Protein AF-A0A832HQX2-F1 (afdb_monomer)

Structure (mmCIF, N/CA/C/O backbone):
data_AF-A0A832HQX2-F1
#
_entry.id   AF-A0A832HQX2-F1
#
loop_
_atom_site.group_PDB
_atom_site.id
_atom_site.type_symbol
_atom_site.label_atom_id
_atom_site.label_alt_id
_atom_site.label_comp_id
_atom_site.label_asym_id
_atom_site.label_entity_id
_atom_site.label_seq_id
_atom_site.pdbx_PDB_ins_code
_atom_site.Cartn_x
_atom_site.Cartn_y
_atom_site.Cartn_z
_atom_site.occupancy
_atom_site.B_iso_or_equiv
_atom_site.auth_seq_id
_atom_site.auth_comp_id
_atom_site.auth_asym_id
_atom_site.auth_atom_id
_atom_site.pdbx_PDB_model_num
ATOM 1 N N . MET A 1 1 ? -47.669 -18.667 5.529 1.00 42.31 1 MET A N 1
ATOM 2 C CA . MET A 1 1 ? -46.996 -19.322 4.384 1.00 42.31 1 MET A CA 1
ATOM 3 C C . MET A 1 1 ? -47.158 -18.472 3.134 1.00 42.31 1 MET A C 1
ATOM 5 O O . MET A 1 1 ? -48.267 -18.374 2.634 1.00 42.31 1 MET A O 1
ATOM 9 N N . LYS A 1 2 ? -46.068 -17.861 2.663 1.00 24.50 2 LYS A N 1
ATOM 10 C CA . LYS A 1 2 ? -45.746 -17.599 1.248 1.00 24.50 2 LYS A CA 1
ATOM 11 C C . LYS A 1 2 ? -44.301 -17.101 1.235 1.00 24.50 2 LYS A C 1
ATOM 13 O O . LYS A 1 2 ? -44.015 -15.974 1.617 1.00 24.50 2 LYS A O 1
ATOM 18 N N . ALA A 1 3 ? -43.394 -18.024 0.938 1.00 28.09 3 ALA A N 1
ATOM 19 C CA . ALA A 1 3 ? -41.978 -17.753 0.780 1.00 28.09 3 ALA A CA 1
ATOM 20 C C . ALA A 1 3 ? -41.770 -17.009 -0.543 1.00 28.09 3 ALA A C 1
ATOM 22 O O . ALA A 1 3 ? -42.156 -17.520 -1.592 1.00 28.09 3 ALA A O 1
ATOM 23 N N . LEU A 1 4 ? -41.147 -15.833 -0.492 1.00 21.64 4 LEU A N 1
ATOM 24 C CA . LEU A 1 4 ? -40.605 -15.171 -1.671 1.00 21.64 4 LEU A CA 1
ATOM 25 C C . LEU A 1 4 ? -39.079 -15.253 -1.572 1.00 21.64 4 LEU A C 1
ATOM 27 O O . LEU A 1 4 ? -38.429 -14.440 -0.921 1.00 21.64 4 LEU A O 1
ATOM 31 N N . ARG A 1 5 ? -38.513 -16.312 -2.158 1.00 28.47 5 ARG A N 1
ATOM 32 C CA . ARG A 1 5 ? -37.073 -16.421 -2.403 1.00 28.47 5 ARG A CA 1
ATOM 33 C C . ARG A 1 5 ? -36.753 -15.533 -3.600 1.00 28.47 5 ARG A C 1
ATOM 35 O O . ARG A 1 5 ? -36.998 -15.935 -4.733 1.00 28.47 5 ARG A O 1
ATOM 42 N N . LEU A 1 6 ? -36.225 -14.339 -3.351 1.00 22.83 6 LEU A N 1
ATOM 43 C CA . LEU A 1 6 ? -35.606 -13.538 -4.400 1.00 22.83 6 LEU A CA 1
ATOM 44 C C . LEU A 1 6 ? -34.129 -13.940 -4.489 1.00 22.83 6 LEU A C 1
ATOM 46 O O . LEU A 1 6 ? -33.301 -13.516 -3.686 1.00 22.83 6 LEU A O 1
ATOM 50 N N . VAL A 1 7 ? -33.817 -14.813 -5.445 1.00 26.83 7 VAL A N 1
ATOM 51 C CA . VAL A 1 7 ? -32.450 -14.999 -5.937 1.00 26.83 7 VAL A CA 1
ATOM 52 C C . VAL A 1 7 ? -32.183 -13.826 -6.871 1.00 26.83 7 VAL A C 1
ATOM 54 O O . VAL A 1 7 ? -32.693 -13.804 -7.988 1.00 26.83 7 VAL A O 1
ATOM 57 N N . LEU A 1 8 ? -31.426 -12.833 -6.404 1.00 23.53 8 LEU A N 1
ATOM 58 C CA . LEU A 1 8 ? -30.863 -11.808 -7.275 1.00 23.53 8 LEU A CA 1
ATOM 59 C C . LEU A 1 8 ? -29.405 -12.181 -7.544 1.00 23.53 8 LEU A C 1
ATOM 61 O O . LEU A 1 8 ? -28.554 -12.126 -6.656 1.00 23.53 8 LEU A O 1
ATOM 65 N N . ALA A 1 9 ? -29.162 -12.641 -8.769 1.00 24.03 9 ALA A N 1
ATOM 66 C CA . ALA A 1 9 ? -27.837 -12.898 -9.296 1.00 24.03 9 ALA A CA 1
ATOM 67 C C . ALA A 1 9 ? -26.989 -11.614 -9.286 1.00 24.03 9 ALA A C 1
ATOM 69 O O . ALA A 1 9 ? -27.496 -10.504 -9.450 1.00 24.03 9 ALA A O 1
ATOM 70 N N . LEU A 1 10 ? -25.690 -11.819 -9.065 1.00 35.44 10 LEU A N 1
ATOM 71 C CA . LEU A 1 10 ? -24.628 -10.825 -9.003 1.00 35.44 10 LEU A CA 1
ATOM 72 C C . LEU A 1 10 ? -24.647 -9.861 -10.199 1.00 35.44 10 LEU A C 1
ATOM 74 O O . LEU A 1 10 ? -24.732 -10.319 -11.334 1.00 35.44 10 LEU A O 1
ATOM 78 N N . LEU A 1 11 ? -24.453 -8.565 -9.917 1.00 28.41 11 LEU A N 1
ATOM 79 C CA . LEU A 1 11 ? -23.541 -7.615 -10.589 1.00 28.41 11 LEU A CA 1
ATOM 80 C C . LEU A 1 11 ? -24.031 -6.175 -10.354 1.00 28.41 11 LEU A C 1
ATOM 82 O O . LEU A 1 11 ? -24.744 -5.635 -11.187 1.00 28.41 11 LEU A O 1
ATOM 86 N N . LEU A 1 12 ? -23.661 -5.570 -9.219 1.00 25.33 12 LEU A N 1
ATOM 87 C CA . LEU A 1 12 ? -23.450 -4.122 -8.994 1.00 25.33 12 LEU A CA 1
ATOM 88 C C . LEU A 1 12 ? -23.301 -3.885 -7.474 1.00 25.33 12 LEU A C 1
ATOM 90 O O . LEU A 1 12 ? -24.072 -4.461 -6.705 1.00 25.33 12 LEU A O 1
ATOM 94 N N . PRO A 1 13 ? -22.330 -3.081 -6.996 1.00 33.34 13 PRO A N 1
ATOM 95 C CA . PRO A 1 13 ? -22.193 -2.819 -5.567 1.00 33.34 13 PRO A CA 1
ATOM 96 C C . PRO A 1 13 ? -23.381 -1.971 -5.085 1.00 33.34 13 PRO A C 1
ATOM 98 O O . PRO A 1 13 ? -23.733 -1.006 -5.770 1.00 33.34 13 PRO A O 1
ATOM 101 N N . PRO A 1 14 ? -23.979 -2.259 -3.914 1.00 35.38 14 PRO A N 1
ATOM 102 C CA . PRO A 1 14 ? -24.943 -1.352 -3.317 1.00 35.38 14 PRO A CA 1
ATOM 103 C C . PRO A 1 14 ? -24.188 -0.090 -2.903 1.00 35.38 14 PRO A C 1
ATOM 105 O O . PRO A 1 14 ? -23.302 -0.116 -2.048 1.00 35.38 14 PRO A O 1
ATOM 108 N N . ALA A 1 15 ? -24.506 1.016 -3.560 1.00 32.25 15 ALA A N 1
ATOM 109 C CA . ALA A 1 15 ? -24.057 2.320 -3.130 1.00 32.25 15 ALA A CA 1
ATOM 110 C C . ALA A 1 15 ? -24.723 2.654 -1.784 1.00 32.25 15 ALA A C 1
ATOM 112 O O . ALA A 1 15 ? -25.944 2.578 -1.664 1.00 32.25 15 ALA A O 1
ATOM 113 N N . LEU A 1 16 ? -23.928 3.033 -0.775 1.00 33.47 16 LEU A N 1
ATOM 114 C CA . LEU A 1 16 ? -24.428 3.838 0.351 1.00 33.47 16 LEU A CA 1
ATOM 115 C C . LEU A 1 16 ? -25.121 5.078 -0.235 1.00 33.47 16 LEU A C 1
ATOM 117 O O . LEU A 1 16 ? -24.668 5.507 -1.279 1.00 33.47 16 LEU A O 1
ATOM 121 N N . CYS A 1 17 ? -26.147 5.678 0.377 1.00 26.50 17 CYS A N 1
ATOM 122 C CA . CYS A 1 17 ? -26.756 6.952 -0.068 1.00 26.50 17 CYS A CA 1
ATOM 123 C C . CYS A 1 17 ? -26.465 8.097 0.924 1.00 26.50 17 CYS A C 1
ATOM 125 O O . CYS A 1 17 ? -26.344 7.846 2.121 1.00 26.50 17 CYS A O 1
ATOM 127 N N . LEU A 1 18 ? -26.323 9.333 0.425 1.00 32.47 18 LEU A N 1
ATOM 128 C CA . LEU A 1 18 ? -26.323 10.572 1.222 1.00 32.47 18 LEU A CA 1
ATOM 129 C C . LEU A 1 18 ? -27.749 11.156 1.289 1.00 32.47 18 LEU A C 1
ATOM 131 O O . LEU A 1 18 ? -28.648 10.676 0.606 1.00 32.47 18 LEU A O 1
ATOM 135 N N . ALA A 1 19 ? -27.914 12.181 2.131 1.00 37.06 19 ALA A N 1
ATOM 136 C CA . ALA A 1 19 ? -29.144 12.753 2.696 1.00 37.06 19 ALA A CA 1
ATOM 137 C C . ALA A 1 19 ? -30.291 13.214 1.766 1.00 37.06 19 ALA A C 1
ATOM 139 O O . ALA A 1 19 ? -31.267 13.804 2.229 1.00 37.06 19 ALA A O 1
ATOM 140 N N . ASP A 1 20 ? -30.184 12.982 0.465 1.00 36.62 20 ASP A N 1
ATOM 141 C CA . ASP A 1 20 ? -31.157 13.360 -0.558 1.00 36.62 20 ASP A CA 1
ATOM 142 C C . ASP A 1 20 ? -31.523 12.187 -1.487 1.00 36.62 20 ASP A C 1
ATOM 144 O O . ASP A 1 20 ? -31.880 12.382 -2.652 1.00 36.62 20 ASP A O 1
ATOM 148 N N . GLY A 1 21 ? -31.401 10.952 -0.990 1.00 37.72 21 GLY A N 1
ATOM 149 C CA . GLY A 1 21 ? -31.688 9.726 -1.737 1.00 37.72 21 GLY A CA 1
ATOM 150 C C . GLY A 1 21 ? -30.693 9.414 -2.861 1.00 37.72 21 GLY A C 1
ATOM 151 O O . GLY A 1 21 ? -30.884 8.438 -3.593 1.00 37.72 21 GLY A O 1
ATOM 152 N N . ARG A 1 22 ? -29.619 10.199 -3.026 1.00 34.38 22 ARG A N 1
ATOM 153 C CA . ARG A 1 22 ? -28.591 9.912 -4.030 1.00 34.38 22 ARG A CA 1
ATOM 154 C C . ARG A 1 22 ? -27.587 8.901 -3.487 1.00 34.38 22 ARG A C 1
ATOM 156 O O . ARG A 1 22 ? -27.070 9.095 -2.384 1.00 34.38 22 ARG A O 1
ATOM 163 N N . PRO A 1 23 ? -27.224 7.868 -4.265 1.00 36.72 23 PRO A N 1
ATOM 164 C CA . PRO A 1 23 ? -26.102 7.014 -3.910 1.00 36.72 23 PRO A CA 1
ATOM 165 C C . PRO A 1 23 ? -24.849 7.874 -3.676 1.00 36.72 23 PRO A C 1
ATOM 167 O O . PRO A 1 23 ? -24.478 8.666 -4.541 1.00 36.72 23 PRO A O 1
ATOM 170 N N . VAL A 1 24 ? -24.195 7.706 -2.520 1.00 37.59 24 VAL A N 1
ATOM 171 C CA . VAL A 1 24 ? -22.757 7.887 -2.275 1.00 37.59 24 VAL A CA 1
ATOM 172 C C . VAL A 1 24 ? -22.023 7.131 -3.360 1.00 37.59 24 VAL A C 1
ATOM 174 O O . VAL A 1 24 ? -21.603 5.978 -3.256 1.00 37.59 24 VAL A O 1
ATOM 177 N N . ARG A 1 25 ? -21.911 7.831 -4.469 1.00 43.50 25 ARG A N 1
ATOM 178 C CA . ARG A 1 25 ? -21.102 7.456 -5.591 1.00 43.50 25 ARG A CA 1
ATOM 179 C C . ARG A 1 25 ? -19.724 7.979 -5.261 1.00 43.50 25 ARG A C 1
ATOM 181 O O . ARG A 1 25 ? -19.561 9.164 -4.978 1.00 43.50 25 ARG A O 1
ATOM 188 N N . PHE A 1 26 ? -18.731 7.101 -5.291 1.00 47.31 26 PHE A N 1
ATOM 189 C CA . PHE A 1 26 ? -17.354 7.558 -5.366 1.00 47.31 26 PHE A CA 1
ATOM 190 C C . PHE A 1 26 ? -17.269 8.471 -6.590 1.00 47.31 26 PHE A C 1
ATOM 192 O O . PHE A 1 26 ? -17.418 7.985 -7.711 1.00 47.31 26 PHE A O 1
ATOM 199 N N . ILE A 1 27 ? -17.135 9.780 -6.375 1.00 52.28 27 ILE A N 1
ATOM 200 C CA . ILE A 1 27 ? -16.963 10.738 -7.461 1.00 52.28 27 ILE A CA 1
ATOM 201 C C . ILE A 1 27 ? -15.514 10.562 -7.904 1.00 52.28 27 ILE A C 1
ATOM 203 O O . ILE A 1 27 ? -14.603 10.861 -7.125 1.00 52.28 27 ILE A O 1
ATOM 207 N N . PRO A 1 28 ? -15.261 10.021 -9.106 1.00 56.97 28 PRO A N 1
ATOM 208 C CA . PRO A 1 28 ? -13.907 9.959 -9.617 1.00 56.97 28 PRO A CA 1
ATOM 209 C C . PRO A 1 28 ? -13.323 11.369 -9.628 1.00 56.97 28 PRO A C 1
ATOM 211 O O . PRO A 1 28 ? -14.020 12.319 -9.972 1.00 56.97 28 PRO A O 1
ATOM 214 N N . PHE A 1 29 ? -12.042 11.516 -9.298 1.00 56.34 29 PHE A N 1
ATOM 215 C CA . PHE A 1 29 ? -11.407 12.835 -9.224 1.00 56.34 29 PHE A CA 1
ATOM 216 C C . PHE A 1 29 ? -11.558 13.650 -10.525 1.00 56.34 29 PHE A C 1
ATOM 218 O O . PHE A 1 29 ? -11.699 14.864 -10.476 1.00 56.34 29 PHE A O 1
ATOM 225 N N . HIS A 1 30 ? -11.638 12.986 -11.686 1.00 62.50 30 HIS A N 1
ATOM 226 C CA . HIS A 1 30 ? -11.878 13.640 -12.980 1.00 62.50 30 HIS A CA 1
ATOM 227 C C . HIS A 1 30 ? -13.280 14.266 -13.133 1.00 62.50 30 HIS A C 1
ATOM 229 O O . HIS A 1 30 ? -13.509 15.016 -14.076 1.00 62.50 30 HIS A O 1
ATOM 235 N N . GLN A 1 31 ? -14.218 13.948 -12.239 1.00 66.69 31 GLN A N 1
ATOM 236 C CA . GLN A 1 31 ? -15.564 14.528 -12.177 1.00 66.69 31 GLN A CA 1
ATOM 237 C C . GLN A 1 31 ? -15.675 15.617 -11.098 1.00 66.69 31 GLN A C 1
ATOM 239 O O . GLN A 1 31 ? -16.717 16.258 -10.987 1.00 66.69 31 GLN A O 1
ATOM 244 N N . ALA A 1 32 ? -14.622 15.832 -10.300 1.00 68.56 32 ALA A N 1
ATOM 245 C CA . ALA A 1 32 ? -14.567 16.901 -9.314 1.00 68.56 32 ALA A CA 1
ATOM 246 C C . ALA A 1 32 ? -14.036 18.193 -9.955 1.00 68.56 32 ALA A C 1
ATOM 248 O O . ALA A 1 32 ? -13.036 18.183 -10.673 1.00 68.56 32 ALA A O 1
ATOM 249 N N . ALA A 1 33 ? -14.693 19.320 -9.672 1.00 69.19 33 ALA A N 1
ATOM 250 C CA . ALA A 1 33 ? -14.218 20.638 -10.075 1.00 69.19 33 ALA A CA 1
ATOM 251 C C . ALA A 1 33 ? -13.422 21.279 -8.931 1.00 69.19 33 ALA A C 1
ATOM 253 O O . ALA A 1 33 ? -13.934 21.446 -7.824 1.00 69.19 33 ALA A O 1
ATOM 254 N N . VAL A 1 34 ? -12.173 21.657 -9.207 1.00 72.12 34 VAL A N 1
ATOM 255 C CA . VAL A 1 34 ? -11.358 22.469 -8.297 1.00 72.12 34 VAL A CA 1
ATOM 256 C C . VAL A 1 34 ? -11.705 23.934 -8.546 1.00 72.12 34 VAL A C 1
ATOM 258 O O . VAL A 1 34 ? -11.431 24.468 -9.622 1.00 72.12 34 VAL A O 1
ATOM 261 N N . MET A 1 35 ? -12.366 24.555 -7.569 1.00 74.69 35 MET A N 1
ATOM 262 C CA . MET A 1 35 ? -12.927 25.906 -7.696 1.00 74.69 35 MET A CA 1
ATOM 263 C C . MET A 1 35 ? -12.053 26.989 -7.057 1.00 74.69 35 MET A C 1
ATOM 265 O O . MET A 1 35 ? -12.333 28.172 -7.238 1.00 74.69 35 MET A O 1
ATOM 269 N N . ASP A 1 36 ? -11.014 26.619 -6.305 1.00 83.56 36 ASP A N 1
ATOM 270 C CA . ASP A 1 36 ? -10.123 27.599 -5.694 1.00 83.56 36 ASP A CA 1
ATOM 271 C C . ASP A 1 36 ? -9.166 28.206 -6.723 1.00 83.56 36 ASP A C 1
ATOM 273 O O . ASP A 1 36 ? -8.746 27.562 -7.685 1.00 83.56 36 ASP A O 1
ATOM 277 N N . THR A 1 37 ? -8.798 29.464 -6.505 1.00 82.00 37 THR A N 1
ATOM 278 C CA . THR A 1 37 ? -7.979 30.225 -7.448 1.00 82.00 37 THR A CA 1
ATOM 279 C C . THR A 1 37 ? -6.548 29.700 -7.538 1.00 82.00 37 THR A C 1
ATOM 281 O O . THR A 1 37 ? -5.927 29.818 -8.589 1.00 82.00 37 THR A O 1
ATOM 284 N N . HIS A 1 38 ? -6.006 29.115 -6.468 1.00 80.94 38 HIS A N 1
ATOM 285 C CA . HIS A 1 38 ? -4.608 28.698 -6.419 1.00 80.94 38 HIS A CA 1
ATOM 286 C C . HIS A 1 38 ? -4.373 27.428 -7.246 1.00 80.94 38 HIS A C 1
ATOM 288 O O . HIS A 1 38 ? -3.622 27.448 -8.224 1.00 80.94 38 HIS A O 1
ATOM 294 N N . TRP A 1 39 ? -5.048 26.331 -6.906 1.00 78.56 39 TRP A N 1
ATOM 295 C CA . TRP A 1 39 ? -4.875 25.046 -7.578 1.00 78.56 39 TRP A CA 1
ATOM 296 C C . TRP A 1 39 ? -5.462 25.045 -8.979 1.00 78.56 39 TRP A C 1
ATOM 298 O O . TRP A 1 39 ? -4.864 24.449 -9.875 1.00 78.56 39 TRP A O 1
ATOM 308 N N . LYS A 1 40 ? -6.573 25.756 -9.211 1.00 82.31 40 LYS A N 1
ATOM 309 C CA . LYS A 1 40 ? -7.140 25.875 -10.557 1.00 82.31 40 LYS A CA 1
ATOM 310 C C . LYS A 1 40 ? -6.140 26.482 -11.540 1.00 82.31 40 LYS A C 1
ATOM 312 O O . LYS A 1 40 ? -5.935 25.913 -12.608 1.00 82.31 40 LYS A O 1
ATOM 317 N N . LEU A 1 41 ? -5.471 27.578 -11.172 1.00 87.00 41 LEU A N 1
ATOM 318 C CA . LEU A 1 41 ? -4.460 28.209 -12.030 1.00 87.00 41 LEU A CA 1
ATOM 319 C C . LEU A 1 41 ? -3.285 27.266 -12.322 1.00 87.00 41 LEU A C 1
ATOM 321 O O . LEU A 1 41 ? -2.816 27.192 -13.459 1.00 87.00 41 LEU A O 1
ATOM 325 N N . LEU A 1 42 ? -2.818 26.522 -11.315 1.00 86.31 42 LEU A N 1
ATOM 326 C CA . LEU A 1 42 ? -1.735 25.550 -11.483 1.00 86.31 42 LEU A CA 1
ATOM 327 C C . LEU A 1 42 ? -2.135 24.401 -12.419 1.00 86.31 42 LEU A C 1
ATOM 329 O O . LEU A 1 42 ? -1.354 24.031 -13.300 1.00 86.31 42 LEU A O 1
ATOM 333 N N . LEU A 1 43 ? -3.346 23.862 -12.259 1.00 85.69 43 LEU A N 1
ATOM 334 C CA . LEU A 1 43 ? -3.885 22.790 -13.098 1.00 85.69 43 LEU A CA 1
ATOM 335 C C . LEU A 1 43 ? -4.106 23.253 -14.541 1.00 85.69 43 LEU A C 1
ATOM 337 O O . LEU A 1 43 ? -3.688 22.561 -15.471 1.00 85.69 43 LEU A O 1
ATOM 341 N N . ASP A 1 44 ? -4.692 24.437 -14.736 1.00 88.12 44 ASP A N 1
ATOM 342 C CA . ASP A 1 44 ? -4.920 25.016 -16.062 1.00 88.12 44 ASP A CA 1
ATOM 343 C C . ASP A 1 44 ? -3.587 25.268 -16.785 1.00 88.12 44 ASP A C 1
ATOM 345 O O . ASP A 1 44 ? -3.433 24.900 -17.952 1.00 88.12 44 ASP A O 1
ATOM 349 N N . ARG A 1 45 ? -2.576 25.795 -16.077 1.00 91.00 45 ARG A N 1
ATOM 350 C CA . ARG A 1 45 ? -1.217 25.960 -16.614 1.00 91.00 45 ARG A CA 1
ATOM 351 C C . ARG A 1 45 ? -0.577 24.623 -16.976 1.00 91.00 45 ARG A C 1
ATOM 353 O O . ARG A 1 45 ? 0.021 24.508 -18.044 1.00 91.00 45 ARG A O 1
ATOM 360 N N . ASN A 1 46 ? -0.711 23.607 -16.124 1.00 90.69 46 ASN A N 1
ATOM 361 C CA . ASN A 1 46 ? -0.178 22.281 -16.423 1.00 90.69 46 ASN A CA 1
ATOM 362 C C . ASN A 1 46 ? -0.818 21.681 -17.676 1.00 90.69 46 ASN A C 1
ATOM 364 O O . ASN A 1 46 ? -0.105 21.164 -18.535 1.00 90.69 46 ASN A O 1
ATOM 368 N N . ARG A 1 47 ? -2.142 21.806 -17.814 1.00 89.81 47 ARG A N 1
ATOM 369 C CA . ARG A 1 47 ? -2.889 21.333 -18.983 1.00 89.81 47 ARG A CA 1
ATOM 370 C C . ARG A 1 47 ? -2.499 22.070 -20.264 1.00 89.81 47 ARG A C 1
ATOM 372 O O . ARG A 1 47 ? -2.295 21.422 -21.285 1.00 89.81 47 ARG A O 1
ATOM 379 N N . ALA A 1 48 ? -2.437 23.400 -20.224 1.00 94.38 48 ALA A N 1
ATOM 380 C CA . ALA A 1 48 ? -2.258 24.223 -21.419 1.00 94.38 48 ALA A CA 1
ATOM 381 C C . ALA A 1 48 ? -0.790 24.384 -21.845 1.00 94.38 48 ALA A C 1
ATOM 383 O O . ALA A 1 48 ? -0.522 24.566 -23.029 1.00 94.38 48 ALA A O 1
ATOM 384 N N . ILE A 1 49 ? 0.154 24.330 -20.899 1.00 94.88 49 ILE A N 1
ATOM 385 C CA . ILE A 1 49 ? 1.562 24.674 -21.139 1.00 94.88 49 ILE A CA 1
ATOM 386 C C . ILE A 1 49 ? 2.483 23.505 -20.795 1.00 94.88 49 ILE A C 1
ATOM 388 O O . ILE A 1 49 ? 3.169 22.992 -21.680 1.00 94.88 49 ILE A O 1
ATOM 392 N N . THR A 1 50 ? 2.501 23.067 -19.532 1.00 93.44 50 THR A N 1
ATOM 393 C CA . THR A 1 50 ? 3.514 22.119 -19.035 1.00 93.44 50 THR A CA 1
ATOM 394 C C . THR A 1 50 ? 3.442 20.766 -19.743 1.00 93.44 50 THR A C 1
ATOM 396 O O . THR A 1 50 ? 4.453 20.289 -20.254 1.00 93.44 50 THR A O 1
ATOM 399 N N . ILE A 1 51 ? 2.255 20.155 -19.825 1.00 91.75 51 ILE A N 1
ATOM 400 C CA . ILE A 1 51 ? 2.069 18.835 -20.444 1.00 91.75 51 ILE A CA 1
ATOM 401 C C . ILE A 1 51 ? 2.410 18.870 -21.945 1.00 91.75 51 ILE A C 1
ATOM 403 O O . ILE A 1 51 ? 3.238 18.059 -22.364 1.00 91.75 51 ILE A O 1
ATOM 407 N N . PRO A 1 52 ? 1.867 19.796 -22.767 1.00 94.31 52 PRO A N 1
ATOM 408 C CA . PRO A 1 52 ? 2.253 19.893 -24.176 1.00 94.31 52 PRO A CA 1
ATOM 409 C C . PRO A 1 52 ? 3.755 20.116 -24.381 1.00 94.31 52 PRO A C 1
ATOM 411 O O . PRO A 1 52 ? 4.347 19.510 -25.273 1.00 94.31 52 PRO A O 1
ATOM 414 N N . HIS A 1 53 ? 4.380 20.952 -23.545 1.00 94.00 53 HIS A N 1
ATOM 415 C CA . HIS A 1 53 ? 5.817 21.209 -23.604 1.00 94.00 53 HIS A CA 1
ATOM 416 C C . HIS A 1 53 ? 6.637 19.944 -23.317 1.00 94.00 53 HIS A C 1
ATOM 418 O O . HIS A 1 53 ? 7.508 19.599 -24.112 1.00 94.00 53 HIS A O 1
ATOM 424 N N . ILE A 1 54 ? 6.325 19.216 -22.238 1.00 90.94 54 ILE A N 1
ATOM 425 C CA . ILE A 1 54 ? 7.003 17.956 -21.891 1.00 90.94 54 ILE A CA 1
ATOM 426 C C . ILE A 1 54 ? 6.826 16.923 -23.004 1.00 90.94 54 ILE A C 1
ATOM 428 O O . ILE A 1 54 ? 7.803 16.319 -23.433 1.00 90.94 54 ILE A O 1
ATOM 432 N N . LEU A 1 55 ? 5.607 16.749 -23.527 1.00 90.06 55 LEU A N 1
ATOM 433 C CA . LEU A 1 55 ? 5.352 15.797 -24.612 1.00 90.06 55 LEU A CA 1
ATOM 434 C C . LEU A 1 55 ? 6.127 16.145 -25.885 1.00 90.06 55 LEU A C 1
ATOM 436 O O . LEU A 1 55 ? 6.606 15.240 -26.569 1.00 90.06 55 LEU A O 1
ATOM 440 N N . ARG A 1 56 ? 6.267 17.437 -26.201 1.00 93.50 56 ARG A N 1
ATOM 441 C CA . ARG A 1 56 ? 7.108 17.895 -27.309 1.00 93.50 56 ARG A CA 1
ATOM 442 C C . ARG A 1 56 ? 8.578 17.562 -27.053 1.00 93.50 56 ARG A C 1
ATOM 444 O O . ARG A 1 56 ? 9.180 16.918 -27.905 1.00 93.50 56 ARG A O 1
ATOM 451 N N . MET A 1 57 ? 9.117 17.893 -25.877 1.00 93.06 57 MET A N 1
ATOM 452 C CA . MET A 1 57 ? 10.502 17.553 -25.523 1.00 93.06 57 MET A CA 1
ATOM 453 C C . MET A 1 57 ? 10.758 16.043 -25.586 1.00 93.06 57 MET A C 1
ATOM 455 O O . MET A 1 57 ? 11.765 15.612 -26.134 1.00 93.06 57 MET A O 1
ATOM 459 N N . CYS A 1 58 ? 9.838 15.210 -25.088 1.00 88.94 58 CYS A N 1
ATOM 460 C CA . CYS A 1 58 ? 9.978 13.755 -25.173 1.00 88.94 58 CYS A CA 1
ATOM 461 C C . CYS A 1 58 ? 10.086 13.262 -26.623 1.00 88.94 58 CYS A C 1
ATOM 463 O O . CYS A 1 58 ? 10.824 12.310 -26.879 1.00 88.94 58 CYS A O 1
ATOM 465 N N . ARG A 1 59 ? 9.360 13.889 -27.563 1.00 90.75 59 ARG A N 1
ATOM 466 C CA . ARG A 1 59 ? 9.448 13.578 -28.999 1.00 90.75 59 ARG A CA 1
ATOM 467 C C . ARG A 1 59 ? 10.764 14.063 -29.600 1.00 90.75 59 ARG A C 1
ATOM 469 O O . ARG A 1 59 ? 11.401 13.296 -30.307 1.00 90.75 59 ARG A O 1
ATOM 476 N N . GLU A 1 60 ? 11.176 15.290 -29.291 1.00 93.31 60 GLU A N 1
ATOM 477 C CA . GLU A 1 60 ? 12.418 15.895 -29.799 1.00 93.31 60 GLU A CA 1
ATOM 478 C C . GLU A 1 60 ? 13.667 15.133 -29.338 1.00 93.31 60 GLU A C 1
ATOM 480 O O . GLU A 1 60 ? 14.565 14.877 -30.132 1.00 93.31 60 GLU A O 1
ATOM 485 N N . VAL A 1 61 ? 13.698 14.707 -28.073 1.00 91.50 61 VAL A N 1
ATOM 486 C CA . VAL A 1 61 ? 14.810 13.935 -27.490 1.00 91.50 61 VAL A CA 1
ATOM 487 C C . VAL A 1 61 ? 14.715 12.440 -27.849 1.00 91.50 61 VAL A C 1
ATOM 489 O O . VAL A 1 61 ? 15.593 11.653 -27.512 1.00 91.50 61 VAL A O 1
ATOM 492 N N . GLY A 1 62 ? 13.647 12.013 -28.532 1.00 85.94 62 GLY A N 1
ATOM 493 C CA . GLY A 1 62 ? 13.472 10.626 -28.972 1.00 85.94 62 GLY A CA 1
ATOM 494 C C . GLY A 1 62 ? 13.151 9.632 -27.851 1.00 85.94 62 GLY A C 1
ATOM 495 O O . GLY A 1 62 ? 13.115 8.430 -28.099 1.00 85.94 62 GLY A O 1
ATOM 496 N N . ILE A 1 63 ? 12.848 10.094 -26.629 1.00 83.44 63 ILE A N 1
ATOM 497 C CA . ILE A 1 63 ? 12.479 9.225 -25.492 1.00 83.44 63 ILE A CA 1
ATOM 498 C C . ILE A 1 63 ? 11.219 8.403 -25.801 1.00 83.44 63 ILE A C 1
ATOM 500 O O . ILE A 1 63 ? 11.041 7.316 -25.252 1.00 83.44 63 ILE A O 1
ATOM 504 N N . VAL A 1 64 ? 10.366 8.875 -26.717 1.00 82.81 64 VAL A N 1
ATOM 505 C CA . VAL A 1 64 ? 9.184 8.131 -27.184 1.00 82.81 64 VAL A CA 1
ATOM 506 C C . VAL A 1 64 ? 9.556 6.777 -27.809 1.00 82.81 64 VAL A C 1
ATOM 508 O O . VAL A 1 64 ? 8.779 5.834 -27.685 1.00 82.81 64 VAL A O 1
ATOM 511 N N . ALA A 1 65 ? 10.758 6.623 -28.377 1.00 83.06 65 ALA A N 1
ATOM 512 C CA . ALA A 1 65 ? 11.223 5.343 -28.921 1.00 83.06 65 ALA A CA 1
ATOM 513 C C . ALA A 1 65 ? 11.341 4.240 -27.850 1.00 83.06 65 ALA A C 1
ATOM 515 O O . ALA A 1 65 ? 11.299 3.054 -28.166 1.00 83.06 65 ALA A O 1
ATOM 516 N N . ASN A 1 66 ? 11.415 4.591 -26.558 1.00 80.38 66 ASN A N 1
ATOM 517 C CA . ASN A 1 66 ? 11.395 3.594 -25.483 1.00 80.38 66 ASN A CA 1
ATOM 518 C C . ASN A 1 66 ? 10.090 2.783 -25.446 1.00 80.38 66 ASN A C 1
ATOM 520 O O . ASN A 1 66 ? 10.109 1.656 -24.962 1.00 80.38 66 ASN A O 1
ATOM 524 N N . PHE A 1 67 ? 8.982 3.313 -25.978 1.00 79.75 67 PHE A N 1
ATOM 525 C CA . PHE A 1 67 ? 7.710 2.588 -26.064 1.00 79.75 67 PHE A CA 1
ATOM 526 C C . PHE A 1 67 ? 7.685 1.517 -27.168 1.00 79.75 67 PHE A C 1
ATOM 528 O O . PHE A 1 67 ? 6.747 0.726 -27.214 1.00 79.75 67 PHE A O 1
ATOM 535 N N . GLU A 1 68 ? 8.703 1.457 -28.032 1.00 84.25 68 GLU A N 1
ATOM 536 C CA . GLU A 1 68 ? 8.882 0.380 -29.019 1.00 84.25 68 GLU A CA 1
ATOM 537 C C . GLU A 1 68 ? 9.606 -0.838 -28.418 1.00 84.25 68 GLU A C 1
ATOM 539 O O . GLU A 1 68 ? 9.671 -1.905 -29.030 1.00 84.25 68 GLU A O 1
ATOM 544 N N . ARG A 1 69 ? 10.158 -0.692 -27.207 1.00 84.00 69 ARG A N 1
ATOM 545 C CA . ARG A 1 69 ? 10.922 -1.727 -26.509 1.00 84.00 69 ARG A CA 1
ATOM 546 C C . ARG A 1 69 ? 10.025 -2.467 -25.523 1.00 84.00 69 ARG A C 1
ATOM 548 O O . ARG A 1 69 ? 9.139 -1.888 -24.901 1.00 84.00 69 ARG A O 1
ATOM 555 N N . VAL A 1 70 ? 10.322 -3.745 -25.307 1.00 85.69 70 VAL A N 1
ATOM 556 C CA . VAL A 1 70 ? 9.766 -4.502 -24.180 1.00 85.69 70 VAL A CA 1
ATOM 557 C C . VAL A 1 70 ? 10.599 -4.173 -22.937 1.00 85.69 70 VAL A C 1
ATOM 559 O O . VAL A 1 70 ? 11.557 -4.865 -22.605 1.00 85.69 70 VAL A O 1
ATOM 562 N N . ASP A 1 71 ? 10.285 -3.049 -22.294 1.00 85.62 71 ASP A N 1
ATOM 563 C CA . ASP A 1 71 ? 10.941 -2.574 -21.070 1.00 85.62 71 ASP A CA 1
ATOM 564 C C . ASP A 1 71 ? 9.919 -1.885 -20.146 1.00 85.62 71 ASP A C 1
ATOM 566 O O . ASP A 1 71 ? 8.781 -1.605 -20.528 1.00 85.62 71 ASP A O 1
ATOM 570 N N . VAL A 1 72 ? 10.323 -1.619 -18.906 1.00 86.00 72 VAL A N 1
ATOM 571 C CA . VAL A 1 72 ? 9.532 -0.910 -17.895 1.00 86.00 72 VAL A CA 1
ATOM 572 C C . VAL A 1 72 ? 10.361 0.218 -17.286 1.00 86.00 72 VAL A C 1
ATOM 574 O O . VAL A 1 72 ? 11.592 0.143 -17.224 1.00 86.00 72 VAL A O 1
ATOM 577 N N . CYS A 1 73 ? 9.703 1.267 -16.792 1.00 83.62 73 CYS A N 1
ATOM 578 C CA . CYS A 1 73 ? 10.383 2.408 -16.175 1.00 83.62 73 CYS A CA 1
ATOM 579 C C . CYS A 1 73 ? 11.192 1.992 -14.929 1.00 83.62 73 CYS A C 1
ATOM 581 O O . CYS A 1 73 ? 10.827 1.064 -14.204 1.00 83.62 73 CYS A O 1
ATOM 583 N N . GLY A 1 74 ? 12.300 2.684 -14.648 1.00 80.12 74 GLY A N 1
ATOM 584 C CA . GLY A 1 74 ? 13.055 2.502 -13.402 1.00 80.12 74 GLY A CA 1
ATOM 585 C C . GLY A 1 74 ? 12.311 2.990 -12.153 1.00 80.12 74 GLY A C 1
ATOM 586 O O . GLY A 1 74 ? 12.607 2.503 -11.066 1.00 80.12 74 GLY A O 1
ATOM 587 N N . HIS A 1 75 ? 11.361 3.915 -12.322 1.00 81.88 75 HIS A N 1
ATOM 588 C CA . HIS A 1 75 ? 10.482 4.440 -11.278 1.00 81.88 75 HIS A CA 1
ATOM 589 C C . HIS A 1 75 ? 9.020 4.210 -11.666 1.00 81.88 75 HIS A C 1
ATOM 591 O O . HIS A 1 75 ? 8.569 4.646 -12.725 1.00 81.88 75 HIS A O 1
ATOM 597 N N . GLU A 1 76 ? 8.296 3.516 -10.806 1.00 85.38 76 GLU A N 1
ATOM 598 C CA . GLU A 1 76 ? 6.897 3.145 -10.974 1.00 85.38 76 GLU A CA 1
ATOM 599 C C . GLU A 1 76 ? 6.008 4.349 -10.668 1.00 85.38 76 GLU A C 1
ATOM 601 O O . GLU A 1 76 ? 6.208 5.001 -9.646 1.00 85.38 76 GLU A O 1
ATOM 606 N N . GLU A 1 77 ? 5.105 4.665 -11.600 1.00 85.62 77 GLU A N 1
ATOM 607 C CA . GLU A 1 77 ? 4.089 5.741 -11.518 1.00 85.62 77 GLU A CA 1
ATOM 608 C C . GLU A 1 77 ? 3.264 5.820 -12.816 1.00 85.62 77 GLU A C 1
ATOM 610 O O . GLU A 1 77 ? 2.097 6.218 -12.818 1.00 85.62 77 GLU A O 1
ATOM 615 N N . ALA A 1 78 ? 3.829 5.365 -13.938 1.00 85.31 78 ALA A N 1
ATOM 616 C CA . ALA A 1 78 ? 3.084 5.257 -15.188 1.00 85.31 78 ALA A CA 1
ATOM 617 C C . ALA A 1 78 ? 1.949 4.228 -15.074 1.00 85.31 78 ALA A C 1
ATOM 619 O O . ALA A 1 78 ? 0.841 4.471 -15.548 1.00 85.31 78 ALA A O 1
ATOM 620 N N . GLU A 1 79 ? 2.213 3.100 -14.414 1.00 89.62 79 GLU A N 1
ATOM 621 C CA . GLU A 1 79 ? 1.289 1.986 -14.219 1.00 89.62 79 GLU A CA 1
ATOM 622 C C . GLU A 1 79 ? -0.021 2.386 -13.506 1.00 89.62 79 GLU A C 1
ATOM 624 O O . GLU A 1 79 ? -1.092 2.123 -14.065 1.00 89.62 79 GLU A O 1
ATOM 629 N N . PRO A 1 80 ? -0.013 3.068 -12.341 1.00 87.62 80 PRO A N 1
ATOM 630 C CA . PRO A 1 80 ? -1.256 3.502 -11.711 1.00 87.62 80 PRO A CA 1
ATOM 631 C C . PRO A 1 80 ? -1.929 4.633 -12.505 1.00 87.62 80 PRO A C 1
ATOM 633 O O . PRO A 1 80 ? -3.161 4.703 -12.547 1.00 87.62 80 PRO A O 1
ATOM 636 N N . ALA A 1 81 ? -1.159 5.500 -13.173 1.00 89.31 81 ALA A N 1
ATOM 637 C CA . ALA A 1 81 ? -1.701 6.590 -13.981 1.00 89.31 81 ALA A CA 1
ATOM 638 C C . ALA A 1 81 ? -2.491 6.077 -15.198 1.00 89.31 81 ALA A C 1
ATOM 640 O O . ALA A 1 81 ? -3.609 6.536 -15.448 1.00 89.31 81 ALA A O 1
ATOM 641 N N . VAL A 1 82 ? -1.970 5.083 -15.929 1.00 90.81 82 VAL A N 1
ATOM 642 C CA . VAL A 1 82 ? -2.681 4.513 -17.087 1.00 90.81 82 VAL A CA 1
ATOM 643 C C . VAL A 1 82 ? -3.922 3.714 -16.673 1.00 90.81 82 VAL A C 1
ATOM 645 O O . VAL A 1 82 ? -4.910 3.707 -17.404 1.00 90.81 82 VAL A O 1
ATOM 648 N N . VAL A 1 83 ? -3.965 3.136 -15.467 1.00 91.44 83 VAL A N 1
ATOM 649 C CA . VAL A 1 83 ? -5.218 2.583 -14.921 1.00 91.44 83 VAL A CA 1
ATOM 650 C C . VAL A 1 83 ? -6.253 3.687 -14.700 1.00 91.44 83 VAL A C 1
ATOM 652 O O . VAL A 1 83 ? -7.418 3.511 -15.052 1.00 91.44 83 VAL A O 1
ATOM 655 N N . ARG A 1 84 ? -5.868 4.845 -14.149 1.00 89.56 84 ARG A N 1
ATOM 656 C CA . ARG A 1 84 ? -6.809 5.972 -14.004 1.00 89.56 84 ARG A CA 1
ATOM 657 C C . ARG A 1 84 ? -7.310 6.470 -15.356 1.00 89.56 84 ARG A C 1
ATOM 659 O O . ARG A 1 84 ? -8.476 6.846 -15.467 1.00 89.56 84 ARG A O 1
ATOM 666 N N . LEU A 1 85 ? -6.470 6.415 -16.389 1.00 89.75 85 LEU A N 1
ATOM 667 C CA . LEU A 1 85 ? -6.883 6.714 -17.757 1.00 89.75 85 LEU A CA 1
ATOM 668 C C . LEU A 1 85 ? -7.903 5.692 -18.282 1.00 89.75 85 LEU A C 1
ATOM 670 O O . LEU A 1 85 ? -8.890 6.096 -18.895 1.00 89.75 85 LEU A O 1
ATOM 674 N N . TYR A 1 86 ? -7.733 4.397 -17.990 1.00 92.38 86 TYR A N 1
ATOM 675 C CA . TYR A 1 86 ? -8.764 3.386 -18.256 1.00 92.38 86 TYR A CA 1
ATOM 676 C C . TYR A 1 86 ? -10.083 3.725 -17.551 1.00 92.38 86 TYR A C 1
ATOM 678 O O . TYR A 1 86 ? -11.124 3.747 -18.197 1.00 92.38 86 TYR A O 1
ATOM 686 N N . GLU A 1 87 ? -10.055 4.044 -16.256 1.00 87.56 87 GLU A N 1
ATOM 687 C CA . GLU A 1 87 ? -11.271 4.374 -15.497 1.00 87.56 87 GLU A CA 1
ATOM 688 C C . GLU A 1 87 ? -11.998 5.615 -16.039 1.00 87.56 87 GLU A C 1
ATOM 690 O O . GLU A 1 87 ? -13.222 5.688 -15.963 1.00 87.56 87 GLU A O 1
ATOM 695 N N . ALA A 1 88 ? -11.260 6.587 -16.583 1.00 87.62 88 ALA A N 1
ATOM 696 C CA . ALA A 1 88 ? -11.833 7.800 -17.162 1.00 87.62 88 ALA A CA 1
ATOM 697 C C . ALA A 1 88 ? -12.361 7.608 -18.595 1.00 87.62 88 ALA A C 1
ATOM 699 O O . ALA A 1 88 ? -13.302 8.288 -18.992 1.00 87.62 88 ALA A O 1
ATOM 700 N N . THR A 1 89 ? -11.750 6.718 -19.382 1.00 92.12 89 THR A N 1
ATOM 701 C CA . THR A 1 89 ? -12.035 6.583 -20.826 1.00 92.12 89 THR A CA 1
ATOM 702 C C . THR A 1 89 ? -12.820 5.327 -21.192 1.00 92.12 89 THR A C 1
ATOM 704 O O . THR A 1 89 ? -13.420 5.276 -22.260 1.00 92.12 89 THR A O 1
ATOM 707 N N . GLY A 1 90 ? -12.789 4.294 -20.348 1.00 91.44 90 GLY A N 1
ATOM 708 C CA . GLY A 1 90 ? -13.307 2.959 -20.650 1.00 91.44 90 GLY A CA 1
ATOM 709 C C . GLY A 1 90 ? -12.463 2.157 -21.651 1.00 91.44 90 GLY A C 1
ATOM 710 O O . GLY A 1 90 ? -12.803 1.014 -21.951 1.00 91.44 90 GLY A O 1
ATOM 711 N N . ASP A 1 91 ? -11.359 2.706 -22.168 1.00 95.88 91 ASP A N 1
ATOM 712 C CA . ASP A 1 91 ? -10.557 2.046 -23.199 1.00 95.88 91 ASP A CA 1
ATOM 713 C C . ASP A 1 91 ? -9.623 0.986 -22.600 1.00 95.88 91 ASP A C 1
ATOM 715 O O . ASP A 1 91 ? -8.664 1.276 -21.877 1.00 95.88 91 ASP A O 1
ATOM 719 N N . ALA A 1 92 ? -9.895 -0.272 -22.947 1.00 95.44 92 ALA A N 1
ATOM 720 C CA . ALA A 1 92 ? -9.189 -1.432 -22.426 1.00 95.44 92 ALA A CA 1
ATOM 721 C C . ALA A 1 92 ? -7.681 -1.451 -22.732 1.00 95.44 92 ALA A C 1
ATOM 723 O O . ALA A 1 92 ? -6.932 -2.154 -22.050 1.00 95.44 92 ALA A O 1
ATOM 724 N N . ARG A 1 93 ? -7.205 -0.701 -23.736 1.00 95.94 93 ARG A N 1
ATOM 725 C CA . ARG A 1 93 ? -5.771 -0.619 -24.059 1.00 95.94 93 ARG A CA 1
ATOM 726 C C . ARG A 1 93 ? -4.952 -0.125 -22.870 1.00 95.94 93 ARG A C 1
ATOM 728 O O . ARG A 1 93 ? -3.841 -0.607 -22.664 1.00 95.94 93 ARG A O 1
ATOM 735 N N . TRP A 1 94 ? -5.508 0.770 -22.056 1.00 94.75 94 TRP A N 1
ATOM 736 C CA . TRP A 1 94 ? -4.775 1.389 -20.955 1.00 94.75 94 TRP A CA 1
ATOM 737 C C . TRP A 1 94 ? -4.529 0.439 -19.783 1.00 94.75 94 TRP A C 1
ATOM 739 O O . TRP A 1 94 ? -3.405 0.370 -19.290 1.00 94.75 94 TRP A O 1
ATOM 749 N N . TRP A 1 95 ? -5.522 -0.361 -19.373 1.00 94.81 95 TRP A N 1
ATOM 750 C CA . TRP A 1 95 ? -5.279 -1.358 -18.322 1.00 94.81 95 TRP A CA 1
ATOM 751 C C . TRP A 1 95 ? -4.434 -2.530 -18.835 1.00 94.81 95 TRP A C 1
ATOM 753 O O . TRP A 1 95 ? -3.653 -3.092 -18.071 1.00 94.81 95 TRP A O 1
ATOM 763 N N . LYS A 1 96 ? -4.528 -2.884 -20.126 1.00 96.06 96 LYS A N 1
ATOM 764 C CA . LYS A 1 96 ? -3.646 -3.895 -20.735 1.00 96.06 96 LYS A CA 1
ATOM 765 C C . LYS A 1 96 ? -2.191 -3.435 -20.748 1.00 96.06 96 LYS A C 1
ATOM 767 O O . LYS A 1 96 ? -1.310 -4.232 -20.443 1.00 96.06 96 LYS A O 1
ATOM 772 N N . LEU A 1 97 ? -1.945 -2.156 -21.037 1.00 93.94 97 LEU A N 1
ATOM 773 C CA . LEU A 1 97 ? -0.615 -1.556 -20.948 1.00 93.94 97 LEU A CA 1
ATOM 774 C C . LEU A 1 97 ? -0.097 -1.546 -19.502 1.00 93.94 97 LEU A C 1
ATOM 776 O O . LEU A 1 97 ? 1.045 -1.918 -19.252 1.00 93.94 97 LEU A O 1
ATOM 780 N N . ALA A 1 98 ? -0.949 -1.195 -18.538 1.00 94.88 98 ALA A N 1
ATOM 781 C CA . ALA A 1 98 ? -0.610 -1.275 -17.119 1.00 94.88 98 ALA A CA 1
ATOM 782 C C . ALA A 1 98 ? -0.241 -2.708 -16.696 1.00 94.88 98 ALA A C 1
ATOM 784 O O . ALA A 1 98 ? 0.783 -2.921 -16.052 1.00 94.88 98 ALA A O 1
ATOM 785 N N . LYS A 1 99 ? -1.039 -3.702 -17.111 1.00 95.81 99 LYS A N 1
ATOM 786 C CA . LYS A 1 99 ? -0.759 -5.125 -16.883 1.00 95.81 99 LYS A CA 1
ATOM 787 C C . LYS A 1 99 ? 0.562 -5.549 -17.517 1.00 95.81 99 LYS A C 1
ATOM 789 O O . LYS A 1 99 ? 1.337 -6.236 -16.866 1.00 95.81 99 LYS A O 1
ATOM 794 N N . PHE A 1 100 ? 0.841 -5.105 -18.741 1.00 94.56 100 PHE A N 1
ATOM 795 C CA . PHE A 1 100 ? 2.126 -5.345 -19.391 1.00 94.56 100 PHE A CA 1
ATOM 796 C C . PHE A 1 100 ? 3.290 -4.825 -18.536 1.00 94.56 100 PHE A C 1
ATOM 798 O O . PHE A 1 100 ? 4.219 -5.584 -18.270 1.00 94.56 100 PHE A O 1
ATOM 805 N N . PHE A 1 101 ? 3.231 -3.586 -18.040 1.00 93.56 101 PHE A N 1
ATOM 806 C CA . PHE A 1 101 ? 4.289 -3.051 -17.178 1.00 93.56 101 PHE A CA 1
ATOM 807 C C . PHE A 1 101 ? 4.431 -3.823 -15.862 1.00 93.56 101 PHE A C 1
ATOM 809 O O . PHE A 1 101 ? 5.552 -4.100 -15.435 1.00 93.56 101 PHE A O 1
ATOM 816 N N . VAL A 1 102 ? 3.314 -4.205 -15.236 1.00 95.06 102 VAL A N 1
ATOM 817 C CA . VAL A 1 102 ? 3.338 -4.959 -13.977 1.00 95.06 102 VAL A CA 1
ATOM 818 C C . VAL A 1 102 ? 3.948 -6.349 -14.163 1.00 95.06 102 VAL A C 1
ATOM 820 O O . VAL A 1 102 ? 4.822 -6.737 -13.392 1.00 95.06 102 VAL A O 1
ATOM 823 N N . ASP A 1 103 ? 3.527 -7.075 -15.197 1.00 95.25 103 ASP A N 1
ATOM 824 C CA . ASP A 1 103 ? 3.927 -8.469 -15.418 1.00 95.25 103 ASP A CA 1
ATOM 825 C C . ASP A 1 103 ? 5.329 -8.604 -16.005 1.00 95.25 103 ASP A C 1
ATOM 827 O O . ASP A 1 103 ? 6.016 -9.591 -15.753 1.00 95.25 103 ASP A O 1
ATOM 831 N N . THR A 1 104 ? 5.759 -7.620 -16.798 1.00 93.50 104 THR A N 1
ATOM 832 C CA . THR A 1 104 ? 7.091 -7.628 -17.418 1.00 93.50 104 THR A CA 1
ATOM 833 C C . THR A 1 104 ? 8.179 -7.317 -16.390 1.00 93.50 104 THR A C 1
ATOM 835 O O . THR A 1 104 ? 9.323 -7.761 -16.540 1.00 93.50 104 THR A O 1
ATOM 838 N N . ARG A 1 105 ? 7.859 -6.571 -15.324 1.00 93.31 105 ARG A N 1
ATOM 839 C CA . ARG A 1 105 ? 8.834 -6.205 -14.289 1.00 93.31 105 ARG A CA 1
ATOM 840 C C . ARG A 1 105 ? 9.379 -7.450 -13.585 1.00 93.31 105 ARG A C 1
ATOM 842 O O . ARG A 1 105 ? 8.627 -8.325 -13.171 1.00 93.31 105 ARG A O 1
ATOM 849 N N . GLY A 1 106 ? 10.704 -7.525 -13.449 1.00 91.81 106 GLY A N 1
ATOM 850 C CA . GLY A 1 106 ? 11.392 -8.679 -12.867 1.00 91.81 106 GLY A CA 1
ATOM 851 C C . GLY A 1 106 ? 11.629 -9.846 -13.830 1.00 91.81 106 GLY A C 1
ATOM 852 O O . GLY A 1 106 ? 12.282 -10.821 -13.447 1.00 91.81 106 GLY A O 1
ATOM 853 N N . THR A 1 107 ? 11.151 -9.748 -15.075 1.00 92.19 107 THR A N 1
ATOM 854 C CA . THR A 1 107 ? 11.433 -10.704 -16.158 1.00 92.19 107 THR A CA 1
ATOM 855 C C . THR A 1 107 ? 12.573 -10.214 -17.058 1.00 92.19 107 THR A C 1
ATOM 857 O O . THR A 1 107 ? 12.932 -9.035 -17.046 1.00 92.19 107 THR A O 1
ATOM 860 N N . GLU A 1 108 ? 13.122 -11.125 -17.863 1.00 91.19 108 GLU A N 1
ATOM 861 C CA . GLU A 1 108 ? 14.126 -10.835 -18.904 1.00 91.19 108 GLU A CA 1
ATOM 862 C C . GLU A 1 108 ? 13.492 -10.731 -20.304 1.00 91.19 108 GLU A C 1
ATOM 864 O O . GLU A 1 108 ? 14.178 -10.800 -21.328 1.00 91.19 108 GLU A O 1
ATOM 869 N N . ALA A 1 109 ? 12.162 -10.579 -20.366 1.00 88.50 109 ALA A N 1
ATOM 870 C CA . ALA A 1 109 ? 11.426 -10.470 -21.619 1.00 88.50 109 ALA A CA 1
ATOM 871 C C . ALA A 1 109 ? 11.988 -9.335 -22.490 1.00 88.50 109 ALA A C 1
ATOM 873 O O . ALA A 1 109 ? 12.338 -8.266 -21.994 1.00 88.50 109 ALA A O 1
ATOM 874 N N . GLY A 1 110 ? 12.108 -9.588 -23.796 1.00 84.50 110 GLY A N 1
ATOM 875 C CA . GLY A 1 110 ? 12.675 -8.618 -24.735 1.00 84.50 110 GLY A CA 1
ATOM 876 C C . GLY A 1 110 ? 14.170 -8.335 -24.563 1.00 84.50 110 GLY A C 1
ATOM 877 O O . GLY A 1 110 ? 14.638 -7.304 -25.039 1.00 84.50 110 GLY A O 1
ATOM 878 N N . GLY A 1 111 ? 14.921 -9.208 -23.878 1.00 84.44 111 GLY A N 1
ATOM 879 C CA . GLY A 1 111 ? 16.361 -9.027 -23.643 1.00 84.44 111 GLY A CA 1
ATOM 880 C C . GLY A 1 111 ? 16.675 -7.976 -22.575 1.00 84.44 111 GLY A C 1
ATOM 881 O O . GLY A 1 111 ? 17.778 -7.428 -22.528 1.00 84.44 111 GLY A O 1
ATOM 882 N N . ARG A 1 112 ? 15.692 -7.660 -21.730 1.00 87.31 112 ARG A N 1
ATOM 883 C CA . ARG A 1 112 ? 15.801 -6.661 -20.673 1.00 87.31 112 ARG A CA 1
ATOM 884 C C . ARG A 1 112 ? 16.803 -7.084 -19.600 1.00 87.31 112 ARG A C 1
ATOM 886 O O . ARG A 1 112 ? 16.714 -8.176 -19.044 1.00 87.31 112 ARG A O 1
ATOM 893 N N . ARG A 1 113 ? 17.708 -6.169 -19.235 1.00 84.81 113 ARG A N 1
ATOM 894 C CA . ARG A 1 113 ? 18.619 -6.347 -18.095 1.00 84.81 113 ARG A CA 1
ATOM 895 C C . ARG A 1 113 ? 17.947 -5.914 -16.796 1.00 84.81 113 ARG A C 1
ATOM 897 O O . ARG A 1 113 ? 17.534 -4.760 -16.668 1.00 84.81 113 ARG A O 1
ATOM 904 N N . LYS A 1 114 ? 17.926 -6.813 -15.812 1.00 86.88 114 LYS A N 1
ATOM 905 C CA . LYS A 1 114 ? 17.414 -6.516 -14.472 1.00 86.88 114 LYS A CA 1
ATOM 906 C C . LYS A 1 114 ? 18.276 -5.468 -13.762 1.00 86.88 114 LYS A C 1
ATOM 908 O O . LYS A 1 114 ? 19.502 -5.571 -13.738 1.00 86.88 114 LYS A O 1
ATOM 913 N N . ARG A 1 115 ? 17.630 -4.473 -13.152 1.00 86.56 115 ARG A N 1
ATOM 914 C CA . ARG A 1 115 ? 18.261 -3.383 -12.376 1.00 86.56 115 ARG A CA 1
ATOM 915 C C . ARG A 1 115 ? 18.358 -3.675 -10.872 1.00 86.56 115 ARG A C 1
ATOM 917 O O . ARG A 1 115 ? 18.902 -2.866 -10.128 1.00 86.56 115 ARG A O 1
ATOM 924 N N . GLY A 1 116 ? 17.846 -4.824 -10.428 1.00 88.19 116 GLY A N 1
ATOM 925 C CA . GLY A 1 116 ? 17.935 -5.288 -9.043 1.00 88.19 116 GLY A CA 1
ATOM 926 C C . GLY A 1 116 ? 16.850 -4.734 -8.115 1.00 88.19 116 GLY A C 1
ATOM 927 O O . GLY A 1 116 ? 15.778 -4.298 -8.546 1.00 88.19 116 GLY A O 1
ATOM 928 N N . GLU A 1 117 ? 17.120 -4.793 -6.811 1.00 86.56 117 GLU A N 1
ATOM 929 C CA . GLU A 1 117 ? 16.147 -4.506 -5.749 1.00 86.56 117 GLU A CA 1
ATOM 930 C C . GLU A 1 117 ? 15.662 -3.058 -5.736 1.00 86.56 117 GLU A C 1
ATOM 932 O O . GLU A 1 117 ? 14.469 -2.825 -5.550 1.00 86.56 117 GLU A O 1
ATOM 937 N N . PHE A 1 118 ? 16.551 -2.099 -6.016 1.00 83.31 118 PHE A N 1
ATOM 938 C CA . PHE A 1 118 ? 16.223 -0.671 -6.020 1.00 83.31 118 PHE A CA 1
ATOM 939 C C . PHE A 1 118 ? 15.072 -0.323 -6.978 1.00 83.31 118 PHE A C 1
ATOM 941 O O . PHE A 1 118 ? 14.226 0.497 -6.640 1.00 83.31 118 PHE A O 1
ATOM 948 N N . SER A 1 119 ? 15.009 -0.977 -8.146 1.00 82.75 119 SER A N 1
ATOM 949 C CA . SER A 1 119 ? 13.933 -0.807 -9.143 1.00 82.75 119 SER A CA 1
ATOM 950 C C . SER A 1 119 ? 12.853 -1.898 -9.077 1.00 82.75 119 SER A C 1
ATOM 952 O O . SER A 1 119 ? 12.145 -2.098 -10.065 1.00 82.75 119 SER A O 1
ATOM 954 N N . ARG A 1 120 ? 12.786 -2.671 -7.978 1.00 82.44 120 ARG A N 1
ATOM 955 C CA . ARG A 1 120 ? 11.846 -3.802 -7.795 1.00 82.44 120 ARG A CA 1
ATOM 956 C C . ARG A 1 120 ? 11.844 -4.806 -8.950 1.00 82.44 120 ARG A C 1
ATOM 958 O O . ARG A 1 120 ? 10.827 -5.400 -9.289 1.00 82.44 120 ARG A O 1
ATOM 965 N N . ASP A 1 121 ? 13.016 -5.008 -9.532 1.00 89.44 121 ASP A N 1
ATOM 966 C CA . ASP A 1 121 ? 13.225 -5.748 -10.775 1.00 89.44 121 ASP A CA 1
ATOM 967 C C . ASP A 1 121 ? 14.143 -6.966 -10.572 1.00 89.44 121 ASP A C 1
ATOM 969 O O . ASP A 1 121 ? 14.630 -7.605 -11.492 1.00 89.44 121 ASP A O 1
ATOM 973 N N . HIS A 1 122 ? 14.429 -7.310 -9.327 1.00 91.00 122 HIS A N 1
ATOM 974 C CA . HIS A 1 122 ? 15.195 -8.509 -9.006 1.00 91.00 122 HIS A CA 1
ATOM 975 C C . HIS A 1 122 ? 14.403 -9.790 -9.337 1.00 91.00 122 HIS A C 1
ATOM 977 O O . HIS A 1 122 ? 14.990 -10.771 -9.793 1.00 91.00 122 HIS A O 1
ATOM 983 N N . ALA A 1 123 ? 13.074 -9.768 -9.175 1.00 93.38 123 ALA A N 1
ATOM 984 C CA . ALA A 1 123 ? 12.183 -10.902 -9.423 1.00 93.38 123 ALA A CA 1
ATOM 985 C C . ALA A 1 123 ? 10.780 -10.444 -9.872 1.00 93.38 123 ALA A C 1
ATOM 987 O O . ALA A 1 123 ? 10.391 -9.317 -9.541 1.00 93.38 123 ALA A O 1
ATOM 988 N N . PRO A 1 124 ? 10.011 -11.281 -10.596 1.00 95.25 124 PRO A N 1
ATOM 989 C CA . PRO A 1 124 ? 8.604 -11.018 -10.909 1.00 95.25 124 PRO A CA 1
ATOM 990 C C . PRO A 1 124 ? 7.757 -10.808 -9.650 1.00 95.25 124 PRO A C 1
ATOM 992 O O . PRO A 1 124 ? 8.044 -11.396 -8.609 1.00 95.25 124 PRO A O 1
ATOM 995 N N . LEU A 1 125 ? 6.676 -10.021 -9.741 1.00 95.81 125 LEU A N 1
ATOM 996 C CA . LEU A 1 125 ? 5.794 -9.703 -8.601 1.00 95.81 125 LEU A CA 1
ATOM 997 C C . LEU A 1 125 ? 5.393 -10.944 -7.787 1.00 95.81 125 LEU A C 1
ATOM 999 O O . LEU A 1 125 ? 5.429 -10.924 -6.558 1.00 95.81 125 LEU A O 1
ATOM 1003 N N . PHE A 1 126 ? 5.005 -12.019 -8.474 1.00 96.44 126 PHE A N 1
ATOM 1004 C CA . PHE A 1 126 ? 4.488 -13.230 -7.835 1.00 96.44 126 PHE A CA 1
ATOM 1005 C C . PHE A 1 126 ? 5.546 -13.990 -7.028 1.00 96.44 126 PHE A C 1
ATOM 1007 O O . PHE A 1 126 ? 5.187 -14.693 -6.080 1.00 96.44 126 PHE A O 1
ATOM 1014 N N . ASP A 1 127 ? 6.824 -13.763 -7.323 1.00 96.12 127 ASP A N 1
ATOM 1015 C CA . ASP A 1 127 ? 7.962 -14.404 -6.662 1.00 96.12 127 ASP A CA 1
ATOM 1016 C C . ASP A 1 127 ? 8.539 -13.532 -5.534 1.00 96.12 127 ASP A C 1
ATOM 1018 O O . ASP A 1 127 ? 9.302 -14.008 -4.696 1.00 96.12 127 ASP A O 1
ATOM 1022 N N . GLN A 1 128 ? 8.154 -12.253 -5.461 1.00 94.94 128 GLN A N 1
ATOM 1023 C CA . GLN A 1 128 ? 8.623 -11.334 -4.424 1.00 94.94 128 GLN A CA 1
ATOM 1024 C C . GLN A 1 128 ? 8.000 -11.682 -3.066 1.00 94.94 128 GLN A C 1
ATOM 1026 O O . GLN A 1 128 ? 6.786 -11.574 -2.869 1.00 94.94 128 GLN A O 1
ATOM 1031 N N . THR A 1 129 ? 8.829 -12.068 -2.100 1.00 94.50 129 THR A N 1
ATOM 1032 C CA . THR A 1 129 ? 8.397 -12.400 -0.733 1.00 94.50 129 THR A CA 1
ATOM 1033 C C . THR A 1 129 ? 8.490 -11.223 0.233 1.00 94.50 129 THR A C 1
ATOM 1035 O O . THR A 1 129 ? 7.757 -11.202 1.218 1.00 94.50 129 THR A O 1
ATOM 1038 N N . GLU A 1 130 ? 9.326 -10.227 -0.072 1.00 94.75 130 GLU A N 1
ATOM 1039 C CA . GLU A 1 130 ? 9.548 -9.052 0.771 1.00 94.75 130 GLU A CA 1
ATOM 1040 C C . GLU A 1 130 ? 9.517 -7.730 -0.015 1.00 94.75 130 GLU A C 1
ATOM 1042 O O . GLU A 1 130 ? 9.907 -7.642 -1.189 1.00 94.75 130 GLU A O 1
ATOM 1047 N N . ALA A 1 131 ? 9.100 -6.662 0.664 1.00 94.88 131 ALA A N 1
ATOM 1048 C CA . ALA A 1 131 ? 9.250 -5.292 0.202 1.00 94.88 131 ALA A CA 1
ATOM 1049 C C . ALA A 1 131 ? 10.687 -4.799 0.462 1.00 94.88 131 ALA A C 1
ATOM 1051 O O . ALA A 1 131 ? 11.174 -4.800 1.585 1.00 94.88 131 ALA A O 1
ATOM 1052 N N . VAL A 1 132 ? 11.369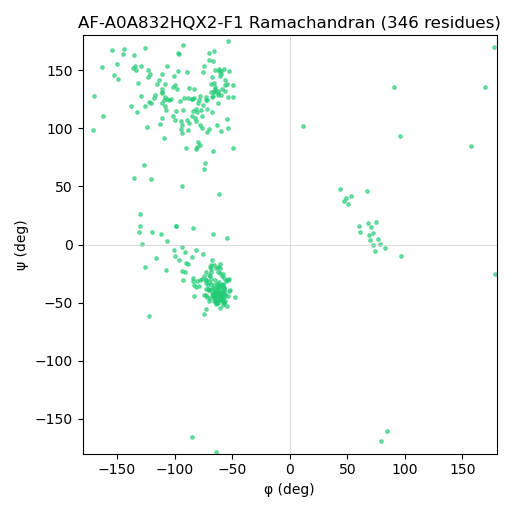 -4.401 -0.602 1.00 93.75 132 VAL A N 1
ATOM 1053 C CA . VAL A 1 132 ? 12.793 -4.025 -0.718 1.00 93.75 132 VAL A CA 1
ATOM 1054 C C . VAL A 1 132 ? 12.918 -2.896 -1.741 1.00 93.75 132 VAL A C 1
ATOM 1056 O O . VAL A 1 132 ? 11.996 -2.714 -2.532 1.00 93.75 132 VAL A O 1
ATOM 1059 N N . GLY A 1 133 ? 14.038 -2.179 -1.781 1.00 90.62 133 GLY A N 1
ATOM 1060 C CA . GLY A 1 133 ? 14.228 -1.048 -2.700 1.00 90.62 133 GLY A CA 1
ATOM 1061 C C . GLY A 1 133 ? 13.546 0.237 -2.225 1.00 90.62 133 GLY A C 1
ATOM 1062 O O . GLY A 1 133 ? 13.114 0.315 -1.074 1.00 90.62 133 GLY A O 1
ATOM 1063 N N . GLN A 1 134 ? 13.476 1.248 -3.099 1.00 92.56 134 GLN A N 1
ATOM 1064 C CA . GLN A 1 134 ? 12.920 2.562 -2.754 1.00 92.56 134 GLN A CA 1
ATOM 1065 C C . GLN A 1 134 ? 11.435 2.430 -2.368 1.00 92.56 134 GLN A C 1
ATOM 1067 O O . GLN A 1 134 ? 10.643 1.821 -3.095 1.00 92.56 134 GLN A O 1
ATOM 1072 N N . ALA A 1 135 ? 11.053 2.976 -1.212 1.00 91.88 135 ALA A N 1
ATOM 1073 C CA . ALA A 1 135 ? 9.749 2.718 -0.609 1.00 91.88 135 ALA A CA 1
ATOM 1074 C C . ALA A 1 135 ? 8.577 3.274 -1.446 1.00 91.88 135 ALA A C 1
ATOM 1076 O O . ALA A 1 135 ? 7.683 2.481 -1.753 1.00 91.88 135 ALA A O 1
ATOM 1077 N N . PRO A 1 136 ? 8.593 4.547 -1.907 1.00 90.38 136 PRO A N 1
ATOM 1078 C CA . PRO A 1 136 ? 7.560 5.074 -2.805 1.00 90.38 136 PRO A CA 1
ATOM 1079 C C . PRO A 1 136 ? 7.379 4.262 -4.096 1.00 90.38 136 PRO A C 1
ATOM 1081 O O . PRO A 1 136 ? 6.258 3.980 -4.516 1.00 90.38 136 PRO A O 1
ATOM 1084 N N . ARG A 1 137 ? 8.485 3.841 -4.721 1.00 91.69 137 ARG A N 1
ATOM 1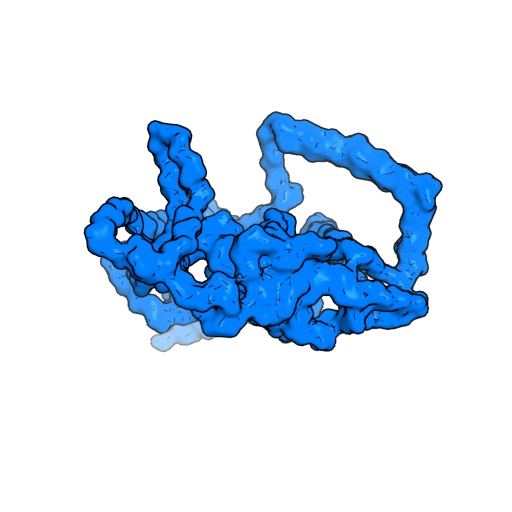085 C CA . ARG A 1 137 ? 8.476 3.022 -5.944 1.00 91.69 137 ARG A CA 1
ATOM 1086 C C . ARG A 1 137 ? 7.729 1.714 -5.749 1.00 91.69 137 ARG A C 1
ATOM 1088 O O . ARG A 1 137 ? 6.831 1.369 -6.517 1.00 91.69 137 ARG A O 1
ATOM 1095 N N . ALA A 1 138 ? 8.066 1.006 -4.677 1.00 93.88 138 ALA A N 1
ATOM 1096 C CA . ALA A 1 138 ? 7.438 -0.260 -4.345 1.00 93.88 138 ALA A CA 1
ATOM 1097 C C . ALA A 1 138 ? 5.925 -0.103 -4.125 1.00 93.88 138 ALA A C 1
ATOM 1099 O O . ALA A 1 138 ? 5.136 -0.859 -4.682 1.00 93.88 138 ALA A O 1
ATOM 1100 N N . THR A 1 139 ? 5.489 0.895 -3.362 1.00 94.38 139 THR A N 1
ATOM 1101 C CA . THR A 1 139 ? 4.067 1.100 -3.047 1.00 94.38 139 THR A CA 1
ATOM 1102 C C . THR A 1 139 ? 3.251 1.623 -4.237 1.00 94.38 139 THR A C 1
ATOM 1104 O O . THR A 1 139 ? 2.083 1.240 -4.377 1.00 94.38 139 THR A O 1
ATOM 1107 N N . TYR A 1 140 ? 3.836 2.404 -5.154 1.00 94.25 140 TYR A N 1
ATOM 1108 C CA . TYR A 1 140 ? 3.203 2.727 -6.443 1.00 94.25 140 TYR A CA 1
ATOM 1109 C C . TYR A 1 140 ? 3.074 1.500 -7.351 1.00 94.25 140 TYR A C 1
ATOM 1111 O O . TYR A 1 140 ? 2.007 1.254 -7.929 1.00 94.25 140 TYR A O 1
ATOM 1119 N N . PHE A 1 141 ? 4.119 0.675 -7.420 1.00 95.12 141 PHE A N 1
ATOM 1120 C CA . PHE A 1 141 ? 4.087 -0.592 -8.144 1.00 95.12 141 PHE A CA 1
ATOM 1121 C C . PHE A 1 141 ? 2.968 -1.508 -7.626 1.00 95.12 141 PHE A C 1
ATOM 1123 O O . PHE A 1 141 ? 2.120 -1.966 -8.396 1.00 95.12 141 PHE A O 1
ATOM 1130 N N . TYR A 1 142 ? 2.899 -1.707 -6.308 1.00 96.75 142 TYR A N 1
ATOM 1131 C CA . TYR A 1 142 ? 1.881 -2.549 -5.678 1.00 96.75 142 TYR A CA 1
ATOM 1132 C C . TYR A 1 142 ? 0.469 -1.982 -5.821 1.00 96.75 142 TYR A C 1
ATOM 1134 O O . TYR A 1 142 ? -0.480 -2.742 -6.008 1.00 96.75 142 TYR A O 1
ATOM 1142 N N . SER A 1 143 ? 0.317 -0.654 -5.795 1.00 95.38 143 SER A N 1
ATOM 1143 C CA . SER A 1 143 ? -0.958 -0.001 -6.106 1.00 95.38 143 SER A CA 1
ATOM 1144 C C . SER A 1 143 ? -1.461 -0.409 -7.490 1.00 95.38 143 SER A C 1
ATOM 1146 O O . SER A 1 143 ? -2.624 -0.758 -7.662 1.00 95.38 143 SER A O 1
ATOM 1148 N N . SER A 1 144 ? -0.575 -0.426 -8.476 1.00 93.81 144 SER A N 1
ATOM 1149 C CA . SER A 1 144 ? -0.933 -0.770 -9.854 1.00 93.81 144 SER A CA 1
ATOM 1150 C C . SER A 1 144 ? -1.287 -2.235 -9.994 1.00 93.81 144 SER A C 1
ATOM 1152 O O . SER A 1 144 ? -2.320 -2.571 -10.561 1.00 93.81 144 SER A O 1
ATOM 1154 N N . ALA A 1 145 ? -0.475 -3.113 -9.412 1.00 96.44 145 ALA A N 1
ATOM 1155 C CA . ALA A 1 145 ? -0.770 -4.536 -9.361 1.00 96.44 145 ALA A CA 1
ATOM 1156 C C . ALA A 1 145 ? -2.126 -4.818 -8.690 1.00 96.44 145 ALA A C 1
ATOM 1158 O O . ALA A 1 145 ? -2.861 -5.689 -9.153 1.00 96.44 145 ALA A O 1
ATOM 1159 N N . ALA A 1 146 ? -2.493 -4.056 -7.653 1.00 95.88 146 ALA A N 1
ATOM 1160 C CA . ALA A 1 146 ? -3.796 -4.183 -7.006 1.00 95.88 146 ALA A CA 1
ATOM 1161 C C . ALA A 1 146 ? -4.941 -3.791 -7.951 1.00 95.88 146 ALA A C 1
ATOM 1163 O O . ALA A 1 146 ? -5.954 -4.486 -8.033 1.00 95.88 146 ALA A O 1
ATOM 1164 N N . ASP A 1 147 ? -4.765 -2.708 -8.712 1.00 94.50 147 ASP A N 1
ATOM 1165 C CA . ASP A 1 147 ? -5.732 -2.304 -9.728 1.00 94.50 147 ASP A CA 1
ATOM 1166 C C . ASP A 1 147 ? -5.886 -3.371 -10.830 1.00 94.50 147 ASP A C 1
ATOM 1168 O O . ASP A 1 147 ? -7.010 -3.671 -11.236 1.00 94.50 147 ASP A O 1
ATOM 1172 N N . ILE A 1 148 ? -4.787 -3.990 -11.280 1.00 96.06 148 ILE A N 1
ATOM 1173 C CA . ILE A 1 148 ? -4.824 -5.072 -12.279 1.00 96.06 148 ILE A CA 1
ATOM 1174 C C . ILE A 1 148 ? -5.493 -6.325 -11.730 1.00 96.06 148 ILE A C 1
ATOM 1176 O O . ILE A 1 148 ? -6.353 -6.884 -12.414 1.00 96.06 148 ILE A O 1
ATOM 1180 N N . GLY A 1 149 ? -5.173 -6.735 -10.501 1.00 95.00 149 GLY A N 1
ATOM 1181 C CA . GLY A 1 149 ? -5.858 -7.839 -9.827 1.00 95.00 149 GLY A CA 1
ATOM 1182 C C . GLY A 1 149 ? -7.370 -7.619 -9.794 1.00 95.00 149 GLY A C 1
ATOM 1183 O O . GLY A 1 149 ? -8.131 -8.498 -10.186 1.00 95.00 149 GLY A O 1
ATOM 1184 N N . ARG A 1 150 ? -7.812 -6.398 -9.467 1.00 93.12 150 ARG A N 1
ATOM 1185 C CA . ARG A 1 150 ? -9.236 -6.030 -9.439 1.00 93.12 150 ARG A CA 1
ATOM 1186 C C . ARG A 1 150 ? -9.891 -6.087 -10.819 1.00 93.12 150 ARG A C 1
ATOM 1188 O O . ARG A 1 150 ? -11.031 -6.522 -10.936 1.00 93.12 150 ARG A O 1
ATOM 1195 N N . ILE A 1 151 ? -9.217 -5.571 -11.848 1.00 93.50 151 ILE A N 1
ATOM 1196 C CA . ILE A 1 151 ? -9.761 -5.495 -13.213 1.00 93.50 151 ILE A CA 1
ATOM 1197 C C . ILE A 1 151 ? -9.837 -6.883 -13.855 1.00 93.50 151 ILE A C 1
ATOM 1199 O O . ILE A 1 151 ? -10.784 -7.168 -14.582 1.00 93.50 151 ILE A O 1
ATOM 1203 N N . THR A 1 152 ? -8.839 -7.729 -13.606 1.00 94.38 152 THR A N 1
ATOM 1204 C CA . THR A 1 152 ? -8.718 -9.050 -14.239 1.00 94.38 152 THR A CA 1
ATOM 1205 C C . THR A 1 152 ? -9.392 -10.171 -13.455 1.00 94.38 152 THR A C 1
ATOM 1207 O O . THR A 1 152 ? -9.733 -11.186 -14.055 1.00 94.38 152 THR A O 1
ATOM 1210 N N . GLY A 1 153 ? -9.578 -10.008 -12.142 1.00 93.62 153 GLY A N 1
ATOM 1211 C CA . GLY A 1 153 ? -10.030 -11.079 -11.253 1.00 93.62 153 GLY A CA 1
ATOM 1212 C C . GLY A 1 153 ? -8.982 -12.176 -11.025 1.00 93.62 153 GLY A C 1
ATOM 1213 O O . GLY A 1 153 ? -9.331 -13.264 -10.582 1.00 93.62 153 GLY A O 1
ATOM 1214 N N . ASP A 1 154 ? -7.709 -11.935 -11.363 1.00 95.38 154 ASP A N 1
ATOM 1215 C CA . ASP A 1 154 ? -6.633 -12.909 -11.158 1.00 95.38 154 ASP A CA 1
ATOM 1216 C C . ASP A 1 154 ? -6.131 -12.865 -9.703 1.00 95.38 154 ASP A C 1
ATOM 1218 O O . ASP A 1 154 ? -5.405 -11.959 -9.280 1.00 95.38 154 ASP A O 1
ATOM 1222 N N . GLU A 1 155 ? -6.507 -13.890 -8.939 1.00 93.38 155 GLU A N 1
ATOM 1223 C CA . GLU A 1 155 ? -6.197 -14.054 -7.512 1.00 93.38 155 GLU A CA 1
ATOM 1224 C C . GLU A 1 155 ? -4.694 -14.113 -7.192 1.00 93.38 155 GLU A C 1
ATOM 1226 O O . GLU A 1 155 ? -4.281 -13.898 -6.044 1.00 93.38 155 GLU A O 1
ATOM 1231 N N . ARG A 1 156 ? -3.832 -14.361 -8.191 1.00 96.19 156 ARG A N 1
ATOM 1232 C CA . ARG A 1 156 ? -2.375 -14.354 -7.988 1.00 96.19 156 ARG A CA 1
ATOM 1233 C C . ARG A 1 156 ? -1.868 -12.977 -7.576 1.00 96.19 156 ARG A C 1
ATOM 1235 O O . ARG A 1 156 ? -0.976 -12.899 -6.730 1.00 96.19 156 ARG A O 1
ATOM 1242 N N . TYR A 1 157 ? -2.449 -11.898 -8.115 1.00 96.56 157 TYR A N 1
ATOM 1243 C CA . TYR A 1 157 ? -2.090 -10.536 -7.705 1.00 96.56 157 TYR A CA 1
ATOM 1244 C C . TYR A 1 157 ? -2.450 -10.307 -6.248 1.00 96.56 157 TYR A C 1
ATOM 1246 O O . TYR A 1 157 ? -1.600 -9.876 -5.473 1.00 96.56 157 TYR A O 1
ATOM 1254 N N . TYR A 1 158 ? -3.682 -10.639 -5.863 1.00 93.19 158 TYR A N 1
ATOM 1255 C CA . TYR A 1 158 ? -4.136 -10.479 -4.488 1.00 93.19 158 TYR A CA 1
ATOM 1256 C C . TYR A 1 158 ? -3.253 -11.270 -3.511 1.00 93.19 158 TYR A C 1
ATOM 1258 O O . TYR A 1 158 ? -2.776 -10.711 -2.524 1.00 93.19 158 TYR A O 1
ATOM 1266 N N . THR A 1 159 ? -2.935 -12.526 -3.831 1.00 95.69 159 THR A N 1
ATOM 1267 C CA . THR A 1 159 ? -2.068 -13.376 -3.000 1.00 95.69 159 THR A CA 1
ATOM 1268 C C . THR A 1 159 ? -0.670 -12.776 -2.817 1.00 95.69 159 THR A C 1
ATOM 1270 O O . THR A 1 159 ? -0.177 -12.687 -1.689 1.00 95.69 159 THR A O 1
ATOM 1273 N N . ALA A 1 160 ? -0.033 -12.325 -3.903 1.00 97.38 160 ALA A N 1
ATOM 1274 C CA . ALA A 1 160 ? 1.293 -11.709 -3.842 1.00 97.38 160 ALA A CA 1
ATOM 1275 C C . ALA A 1 160 ? 1.273 -10.381 -3.070 1.00 97.38 160 ALA A C 1
ATOM 1277 O O . ALA A 1 160 ? 2.127 -10.136 -2.217 1.00 97.38 160 ALA A O 1
ATOM 1278 N N . LEU A 1 161 ? 0.269 -9.540 -3.320 1.00 97.25 161 LEU A N 1
ATOM 1279 C CA . LEU A 1 161 ? 0.136 -8.239 -2.673 1.00 97.25 161 LEU A CA 1
ATOM 1280 C C . LEU A 1 161 ? -0.190 -8.359 -1.193 1.00 97.25 161 LEU A C 1
ATOM 1282 O O . LEU A 1 161 ? 0.353 -7.592 -0.406 1.00 97.25 161 LEU A O 1
ATOM 1286 N N . ARG A 1 162 ? -1.021 -9.325 -0.791 1.00 96.12 162 ARG A N 1
ATOM 1287 C CA . ARG A 1 162 ? -1.300 -9.595 0.621 1.00 96.12 162 ARG A CA 1
ATOM 1288 C C . ARG A 1 162 ? -0.026 -9.975 1.364 1.00 96.12 162 ARG A C 1
ATOM 1290 O O . ARG A 1 162 ? 0.240 -9.395 2.409 1.00 96.12 162 ARG A O 1
ATOM 1297 N N . ARG A 1 163 ? 0.789 -10.868 0.794 1.00 97.00 163 ARG A N 1
ATOM 1298 C CA . ARG A 1 163 ? 2.090 -11.258 1.360 1.00 97.00 163 ARG A CA 1
ATOM 1299 C C . ARG A 1 163 ? 3.023 -10.056 1.528 1.00 97.00 163 ARG A C 1
ATOM 1301 O O . ARG A 1 163 ? 3.584 -9.860 2.600 1.00 97.00 163 ARG A O 1
ATOM 1308 N N . LEU A 1 164 ? 3.165 -9.237 0.486 1.00 97.75 164 LEU A N 1
ATOM 1309 C CA . LEU A 1 164 ? 4.026 -8.049 0.515 1.00 97.75 164 LEU A CA 1
ATOM 1310 C C . LEU A 1 164 ? 3.500 -6.976 1.477 1.00 97.75 164 LEU A C 1
ATOM 1312 O O . LEU A 1 164 ? 4.280 -6.318 2.160 1.00 97.75 164 LEU A O 1
ATOM 1316 N N . TRP A 1 165 ? 2.181 -6.796 1.551 1.00 97.56 165 TRP A N 1
ATOM 1317 C CA . TRP A 1 165 ? 1.558 -5.864 2.486 1.00 97.56 165 TRP A CA 1
ATOM 1318 C C . TRP A 1 165 ? 1.766 -6.318 3.928 1.00 97.56 165 TRP A C 1
ATOM 1320 O O . TRP A 1 165 ? 2.167 -5.512 4.765 1.00 97.56 165 TRP A O 1
ATOM 1330 N N . GLU A 1 166 ? 1.569 -7.612 4.201 1.00 96.62 166 GLU A N 1
ATOM 1331 C CA . GLU A 1 166 ? 1.829 -8.233 5.501 1.00 96.62 166 GLU A CA 1
ATOM 1332 C C . GLU A 1 166 ? 3.296 -8.066 5.914 1.00 96.62 166 GLU A C 1
ATOM 1334 O O . GLU A 1 166 ? 3.549 -7.678 7.054 1.00 96.62 166 GLU A O 1
ATOM 1339 N N . ASP A 1 167 ? 4.258 -8.245 5.004 1.00 97.50 167 ASP A N 1
ATOM 1340 C CA . ASP A 1 167 ? 5.672 -7.951 5.270 1.00 97.50 167 ASP A CA 1
ATOM 1341 C C . ASP A 1 167 ? 5.881 -6.507 5.761 1.00 97.50 167 ASP A C 1
ATOM 1343 O O . ASP A 1 167 ? 6.448 -6.278 6.835 1.00 97.50 167 ASP A O 1
ATOM 1347 N N . VAL A 1 168 ? 5.360 -5.531 5.009 1.00 97.00 168 VAL A N 1
ATOM 1348 C CA . VAL A 1 168 ? 5.521 -4.110 5.338 1.00 97.00 168 VAL A CA 1
ATOM 1349 C C . VAL A 1 168 ? 4.911 -3.792 6.698 1.00 97.00 168 VAL A C 1
ATOM 1351 O O . VAL A 1 168 ? 5.606 -3.281 7.574 1.00 97.00 168 VAL A O 1
ATOM 1354 N N . VAL A 1 169 ? 3.636 -4.116 6.915 1.00 95.00 169 VAL A N 1
ATOM 1355 C CA . VAL A 1 169 ? 2.920 -3.689 8.131 1.00 95.00 169 VAL A CA 1
ATOM 1356 C C . VAL A 1 169 ? 3.388 -4.394 9.394 1.00 95.00 169 VAL A C 1
ATOM 1358 O O . VAL A 1 169 ? 3.228 -3.847 10.485 1.00 95.00 169 VAL A O 1
ATOM 1361 N N . THR A 1 170 ? 3.931 -5.608 9.272 1.00 94.44 170 THR A N 1
ATOM 1362 C CA . THR A 1 170 ? 4.348 -6.393 10.439 1.00 94.44 170 THR A CA 1
ATOM 1363 C C . THR A 1 170 ? 5.811 -6.189 10.805 1.00 94.44 170 THR A C 1
ATOM 1365 O O . THR A 1 170 ? 6.131 -6.291 11.992 1.00 94.44 170 THR A O 1
ATOM 1368 N N . ARG A 1 171 ? 6.685 -5.899 9.827 1.00 95.44 171 ARG A N 1
ATOM 1369 C CA . ARG A 1 171 ? 8.144 -5.868 10.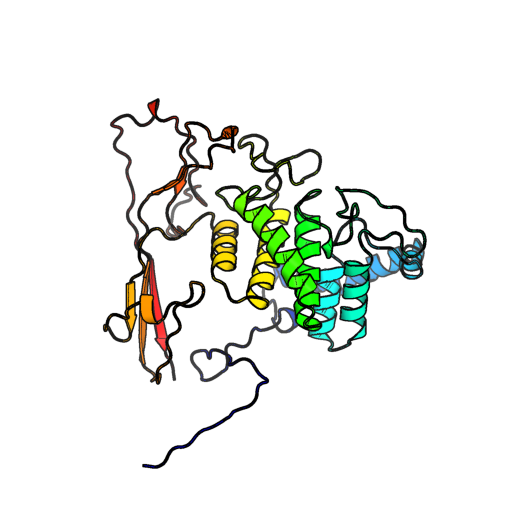033 1.00 95.44 171 ARG A CA 1
ATOM 1370 C C . ARG A 1 171 ? 8.826 -4.569 9.605 1.00 95.44 171 ARG A C 1
ATOM 1372 O O . ARG A 1 171 ? 9.945 -4.338 10.053 1.00 95.44 171 ARG A O 1
ATOM 1379 N N . LYS A 1 172 ? 8.214 -3.738 8.752 1.00 96.06 172 LYS A N 1
ATOM 1380 C CA . LYS A 1 172 ? 8.879 -2.573 8.122 1.00 96.06 172 LYS A CA 1
ATOM 1381 C C . LYS A 1 172 ? 8.088 -1.258 8.238 1.00 96.06 172 LYS A C 1
ATOM 1383 O O . LYS A 1 172 ? 8.384 -0.300 7.528 1.00 96.06 172 LYS A O 1
ATOM 1388 N N . LEU A 1 173 ? 7.095 -1.210 9.129 1.00 92.44 173 LEU A N 1
ATOM 1389 C CA . LEU A 1 173 ? 6.222 -0.058 9.362 1.00 92.44 173 LEU A CA 1
ATOM 1390 C C . LEU A 1 173 ? 6.529 0.590 10.714 1.00 92.44 173 LEU A C 1
ATOM 1392 O O . LEU A 1 173 ? 6.435 -0.059 11.759 1.00 92.44 173 LEU A O 1
ATOM 1396 N N . TYR A 1 174 ? 6.832 1.886 10.701 1.00 87.62 174 TYR A N 1
ATOM 1397 C CA . TYR A 1 174 ? 7.010 2.672 11.918 1.00 87.62 174 TYR A CA 1
ATOM 1398 C C . TYR A 1 174 ? 5.677 2.887 12.649 1.00 87.62 174 TYR A C 1
ATOM 1400 O O . TYR A 1 174 ? 4.590 2.825 12.067 1.00 87.62 174 TYR A O 1
ATOM 1408 N N . LEU A 1 175 ? 5.740 3.194 13.949 1.00 83.06 175 LEU A N 1
ATOM 1409 C CA . LEU A 1 175 ? 4.542 3.448 14.760 1.00 83.06 175 LEU A CA 1
ATOM 1410 C C . LEU A 1 175 ? 3.677 4.592 14.202 1.00 83.06 175 LEU A C 1
ATOM 1412 O O . LEU A 1 175 ? 2.452 4.517 14.263 1.00 83.06 175 LEU A O 1
ATOM 1416 N N . HIS A 1 176 ? 4.311 5.607 13.617 1.00 78.38 176 HIS A N 1
ATOM 1417 C CA . HIS A 1 176 ? 3.660 6.743 12.958 1.00 78.38 176 HIS A CA 1
ATOM 1418 C C . HIS A 1 176 ? 3.255 6.451 11.499 1.00 78.38 176 HIS A C 1
ATOM 1420 O O . HIS A 1 176 ? 3.014 7.357 10.717 1.00 78.38 176 HIS A O 1
ATOM 1426 N N . GLY A 1 177 ? 3.256 5.188 11.066 1.00 82.19 177 GLY A N 1
ATOM 1427 C CA . GLY A 1 177 ? 2.805 4.814 9.724 1.00 82.19 177 GLY A CA 1
ATOM 1428 C C . GLY A 1 177 ? 3.788 5.120 8.586 1.00 82.19 177 GLY A C 1
ATOM 1429 O O . GLY A 1 177 ? 3.433 4.903 7.427 1.00 82.19 177 GLY A O 1
ATOM 1430 N N . GLY A 1 178 ? 4.998 5.598 8.895 1.00 85.06 178 GLY A N 1
ATOM 1431 C CA . GLY A 1 178 ? 6.066 5.793 7.914 1.00 85.06 178 GLY A CA 1
ATOM 1432 C C . GLY A 1 178 ? 6.712 4.477 7.482 1.00 85.06 178 GLY A C 1
ATOM 1433 O O . GLY A 1 178 ? 6.726 3.501 8.234 1.00 85.06 178 GLY A O 1
ATOM 1434 N N . ILE A 1 179 ? 7.264 4.467 6.271 1.00 92.69 179 ILE A N 1
ATOM 1435 C CA . ILE A 1 179 ? 8.002 3.346 5.679 1.00 92.69 179 ILE A CA 1
ATOM 1436 C C . ILE A 1 179 ? 9.287 3.868 5.026 1.00 92.69 179 ILE A C 1
ATOM 1438 O O . ILE A 1 179 ? 9.342 5.022 4.608 1.00 92.69 179 ILE A O 1
ATOM 1442 N N . GLY A 1 180 ? 10.306 3.015 4.928 1.00 92.31 180 GLY A N 1
ATOM 1443 C CA . GLY A 1 180 ? 11.626 3.386 4.410 1.00 92.31 180 GLY A CA 1
ATOM 1444 C C . GLY A 1 180 ? 12.596 3.748 5.534 1.00 92.31 180 GLY A C 1
ATOM 1445 O O . GLY A 1 180 ? 12.632 4.882 6.011 1.00 92.31 180 GLY A O 1
ATOM 1446 N N . SER A 1 181 ? 13.371 2.763 5.984 1.00 91.44 181 SER A N 1
ATOM 1447 C CA . SER A 1 181 ? 14.305 2.913 7.103 1.00 91.44 181 SER A CA 1
ATOM 1448 C C . SER A 1 181 ? 15.696 3.390 6.699 1.00 91.44 181 SER A C 1
ATOM 1450 O O . SER A 1 181 ? 16.434 3.869 7.556 1.00 91.44 181 SER A O 1
ATOM 1452 N N . ARG A 1 182 ? 16.055 3.301 5.414 1.00 90.38 182 ARG A N 1
ATOM 1453 C CA . ARG A 1 182 ? 17.379 3.682 4.912 1.00 90.38 182 ARG A CA 1
ATOM 1454 C C . ARG A 1 182 ? 17.311 4.984 4.130 1.00 90.38 182 ARG A C 1
ATOM 1456 O O . ARG A 1 182 ? 16.555 5.094 3.168 1.00 90.38 182 ARG A O 1
ATOM 1463 N N . HIS A 1 183 ? 18.125 5.959 4.530 1.00 83.62 183 HIS A N 1
ATOM 1464 C CA . HIS A 1 183 ? 18.169 7.259 3.862 1.00 83.62 183 HIS A CA 1
ATOM 1465 C C . HIS A 1 183 ? 18.855 7.205 2.492 1.00 83.62 183 HIS A C 1
ATOM 1467 O O . HIS A 1 183 ? 18.369 7.822 1.553 1.00 83.62 183 HIS A O 1
ATOM 1473 N N . GLU A 1 184 ? 19.920 6.409 2.356 1.00 83.69 184 GLU A N 1
ATOM 1474 C CA . GLU A 1 184 ? 20.767 6.326 1.151 1.00 83.69 184 GLU A CA 1
ATOM 1475 C C . GLU A 1 184 ? 20.007 5.973 -0.136 1.00 83.69 184 GLU A C 1
ATOM 1477 O O . GLU A 1 184 ? 20.422 6.349 -1.229 1.00 83.69 184 GLU A O 1
ATOM 1482 N N . ASN A 1 185 ? 18.901 5.240 -0.017 1.00 84.19 185 ASN A N 1
ATOM 1483 C CA . ASN A 1 185 ? 18.082 4.808 -1.145 1.00 84.19 185 ASN A CA 1
ATOM 1484 C C . ASN A 1 185 ? 16.586 5.098 -0.954 1.00 84.19 185 ASN A C 1
ATOM 1486 O O . ASN A 1 185 ? 15.773 4.562 -1.711 1.00 84.19 185 ASN A O 1
ATOM 1490 N N . GLU A 1 186 ? 16.236 5.884 0.073 1.00 86.75 186 GLU A N 1
ATOM 1491 C CA . GLU A 1 186 ? 14.852 6.190 0.476 1.00 86.75 186 GLU A CA 1
ATOM 1492 C C . GLU A 1 186 ? 13.986 4.918 0.551 1.00 86.75 186 GLU A C 1
ATOM 1494 O O . GLU A 1 186 ? 12.836 4.853 0.104 1.00 86.75 186 GLU A O 1
ATOM 1499 N N . GLY A 1 187 ? 14.601 3.837 1.026 1.00 90.06 187 GLY A N 1
ATOM 1500 C CA . GLY A 1 187 ? 14.152 2.481 0.774 1.00 90.06 187 GLY A CA 1
ATOM 1501 C C . GLY A 1 187 ? 13.939 1.658 2.026 1.00 90.06 187 GLY A C 1
ATOM 1502 O O . GLY A 1 187 ? 14.297 2.027 3.148 1.00 90.06 187 GLY A O 1
ATOM 1503 N N . PHE A 1 188 ? 13.324 0.500 1.821 1.00 94.62 188 PHE A N 1
ATOM 1504 C CA . PHE A 1 188 ? 13.174 -0.500 2.866 1.00 94.62 188 PHE A CA 1
ATOM 1505 C C . PHE A 1 188 ? 14.540 -1.059 3.274 1.00 94.62 188 PHE A C 1
ATOM 1507 O O . PHE A 1 188 ? 15.338 -1.457 2.422 1.00 94.62 188 PHE A O 1
ATOM 1514 N N . GLY A 1 189 ? 14.781 -1.126 4.582 1.00 92.75 189 GLY A N 1
ATOM 1515 C CA . GLY A 1 189 ? 15.828 -1.955 5.165 1.00 92.75 189 GLY A CA 1
ATOM 1516 C C . GLY A 1 189 ? 15.372 -3.397 5.401 1.00 92.75 189 GLY A C 1
ATOM 1517 O O . GLY A 1 189 ? 14.340 -3.855 4.891 1.00 92.75 189 GLY A O 1
ATOM 1518 N N . ALA A 1 190 ? 16.157 -4.120 6.194 1.00 94.44 190 ALA A N 1
ATOM 1519 C CA . ALA A 1 190 ? 15.830 -5.468 6.629 1.00 94.44 190 ALA A CA 1
ATOM 1520 C C . ALA A 1 190 ? 14.587 -5.488 7.537 1.00 94.44 190 ALA A C 1
ATOM 1522 O O . ALA A 1 190 ? 14.111 -4.469 8.042 1.00 94.44 190 ALA A O 1
ATOM 1523 N N . ALA A 1 191 ? 14.040 -6.680 7.759 1.00 95.81 191 ALA A N 1
ATOM 1524 C CA . ALA A 1 191 ? 12.947 -6.864 8.702 1.00 95.81 191 ALA A CA 1
ATOM 1525 C C . ALA A 1 191 ? 13.313 -6.360 10.107 1.00 95.81 191 ALA A C 1
ATOM 1527 O O . ALA A 1 191 ? 14.376 -6.691 10.630 1.00 95.81 191 ALA A O 1
ATOM 1528 N N . CYS A 1 192 ? 12.418 -5.578 10.713 1.00 94.38 192 CYS A N 1
ATOM 1529 C CA . CYS A 1 192 ? 12.591 -4.942 12.021 1.00 94.38 192 CYS A CA 1
ATOM 1530 C C . CYS A 1 192 ? 13.783 -3.962 12.112 1.00 94.38 192 CYS A C 1
ATOM 1532 O O . CYS A 1 192 ? 14.102 -3.481 13.201 1.00 94.38 192 CYS A O 1
ATOM 1534 N N . GLU A 1 193 ? 14.402 -3.605 10.982 1.00 95.06 193 GLU A N 1
ATOM 1535 C CA . GLU A 1 193 ? 15.361 -2.505 10.872 1.00 95.06 193 GLU A CA 1
ATOM 1536 C C . GLU A 1 193 ? 14.586 -1.182 10.826 1.00 95.06 193 GLU A C 1
ATOM 1538 O O . GLU A 1 193 ? 14.243 -0.684 9.754 1.00 95.06 193 GLU A O 1
ATOM 1543 N N . LEU A 1 194 ? 14.262 -0.645 12.004 1.00 91.38 194 LEU A N 1
ATOM 1544 C CA . LEU A 1 194 ? 13.482 0.585 12.176 1.00 91.38 194 LEU A CA 1
ATOM 1545 C C . LEU A 1 194 ? 14.238 1.575 13.080 1.00 91.38 194 LEU A C 1
ATOM 1547 O O . LEU A 1 194 ? 13.827 1.794 14.224 1.00 91.38 194 LEU A O 1
ATOM 1551 N N . PRO A 1 195 ? 15.366 2.148 12.616 1.00 89.19 195 PRO A N 1
ATOM 1552 C CA . PRO A 1 195 ? 16.092 3.145 13.384 1.00 89.19 195 PRO A CA 1
ATOM 1553 C C . PRO A 1 195 ? 15.237 4.398 13.557 1.00 89.19 195 PRO A C 1
ATOM 1555 O O . PRO A 1 195 ? 14.623 4.850 12.594 1.00 89.19 195 PRO A O 1
ATOM 1558 N N . ASN A 1 196 ? 15.184 4.965 14.762 1.00 80.00 196 ASN A N 1
ATOM 1559 C CA . ASN A 1 196 ? 14.316 6.125 15.019 1.00 80.00 196 ASN A CA 1
ATOM 1560 C C . ASN A 1 196 ? 14.946 7.449 14.566 1.00 80.00 196 ASN A C 1
ATOM 1562 O O . ASN A 1 196 ? 14.239 8.338 14.109 1.00 80.00 196 ASN A O 1
ATOM 1566 N N . LEU A 1 197 ? 16.266 7.594 14.721 1.00 78.38 197 LEU A N 1
ATOM 1567 C CA . LEU A 1 197 ? 16.964 8.863 14.481 1.00 78.38 197 LEU A CA 1
ATOM 1568 C C . LEU A 1 197 ? 17.327 9.079 13.006 1.00 78.38 197 LEU A C 1
ATOM 1570 O O . LEU A 1 197 ? 17.388 10.212 12.547 1.00 78.38 197 LEU A O 1
ATOM 1574 N N . THR A 1 198 ? 17.592 7.995 12.281 1.00 83.00 198 THR A N 1
ATOM 1575 C CA . THR A 1 198 ? 18.114 8.027 10.906 1.00 83.00 198 THR A CA 1
ATOM 1576 C C . THR A 1 198 ? 17.109 7.523 9.872 1.00 83.00 198 THR A C 1
ATOM 1578 O O . THR A 1 198 ? 17.475 7.324 8.713 1.00 83.00 198 THR A O 1
ATOM 1581 N N . ALA A 1 199 ? 15.853 7.302 10.280 1.00 82.25 199 ALA A N 1
ATOM 1582 C CA . ALA A 1 199 ? 14.785 6.916 9.369 1.00 82.25 199 ALA A CA 1
ATOM 1583 C C . ALA A 1 199 ? 14.650 7.942 8.242 1.00 82.25 199 ALA A C 1
ATOM 1585 O O . ALA A 1 199 ? 14.636 9.146 8.495 1.00 82.25 199 ALA A O 1
ATOM 1586 N N . CYS A 1 200 ? 14.471 7.462 7.012 1.00 85.94 200 CYS A N 1
ATOM 1587 C CA . CYS A 1 200 ? 14.034 8.330 5.927 1.00 85.94 200 CYS A CA 1
ATOM 1588 C C . CYS A 1 200 ? 12.559 8.695 6.116 1.00 85.94 200 CYS A C 1
ATOM 1590 O O . CYS A 1 200 ? 12.223 9.873 6.194 1.00 85.94 200 CYS A O 1
ATOM 1592 N N . ALA A 1 201 ? 11.700 7.672 6.225 1.00 83.44 201 ALA A N 1
ATOM 1593 C CA . ALA A 1 201 ? 10.260 7.809 6.433 1.00 83.44 201 ALA A CA 1
ATOM 1594 C C . ALA A 1 201 ? 9.614 8.898 5.552 1.00 83.44 201 ALA A C 1
ATOM 1596 O O . ALA A 1 201 ? 8.859 9.745 6.032 1.00 83.44 201 ALA A O 1
ATOM 1597 N N . GLU A 1 202 ? 9.940 8.877 4.259 1.00 80.19 202 GLU A N 1
ATOM 1598 C CA . GLU A 1 202 ? 9.590 9.940 3.322 1.00 80.19 202 GLU A CA 1
ATOM 1599 C C . GLU A 1 202 ? 8.067 10.135 3.191 1.00 80.19 202 GLU A C 1
ATOM 1601 O O . GLU A 1 202 ? 7.280 9.182 3.169 1.00 80.19 202 GLU A O 1
ATOM 1606 N N . VAL A 1 203 ? 7.641 11.388 3.013 1.00 76.38 203 VAL A N 1
ATOM 1607 C CA . VAL A 1 203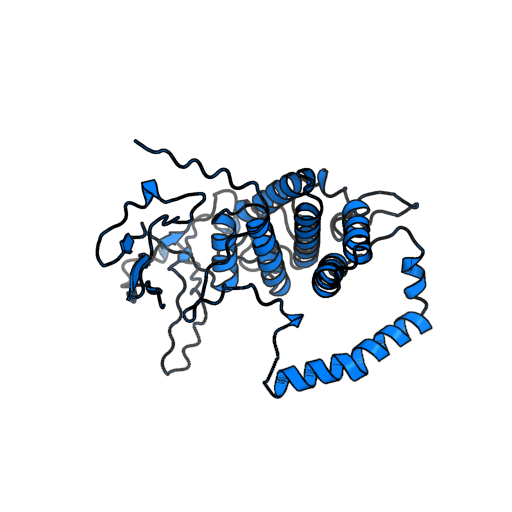 ? 6.227 11.752 2.837 1.00 76.38 203 VAL A CA 1
ATOM 1608 C C . VAL A 1 203 ? 5.619 11.091 1.594 1.00 76.38 203 VAL A C 1
ATOM 1610 O O . VAL A 1 203 ? 4.488 10.604 1.656 1.00 76.38 203 VAL A O 1
ATOM 1613 N N . CYS A 1 204 ? 6.351 11.000 0.476 1.00 84.94 204 CYS A N 1
ATOM 1614 C CA . CYS A 1 204 ? 5.854 10.315 -0.722 1.00 84.94 204 CYS A CA 1
ATOM 1615 C C . CYS A 1 204 ? 5.615 8.823 -0.467 1.00 84.94 204 CYS A C 1
ATOM 1617 O O . CYS A 1 204 ? 4.661 8.247 -0.997 1.00 84.94 204 CYS A O 1
ATOM 1619 N N . ALA A 1 205 ? 6.435 8.200 0.383 1.00 87.25 205 ALA A N 1
ATOM 1620 C CA . ALA A 1 205 ? 6.277 6.807 0.776 1.00 87.25 205 ALA A CA 1
ATOM 1621 C C . ALA A 1 205 ? 4.992 6.614 1.598 1.00 87.25 205 ALA A C 1
ATOM 1623 O O . ALA A 1 205 ? 4.227 5.687 1.345 1.00 87.25 205 ALA A O 1
ATOM 1624 N N . ALA A 1 206 ? 4.689 7.539 2.513 1.00 82.94 206 ALA A N 1
ATOM 1625 C CA . ALA A 1 206 ? 3.432 7.545 3.262 1.00 82.94 206 ALA A CA 1
ATOM 1626 C C . ALA A 1 206 ? 2.203 7.705 2.342 1.00 82.94 206 ALA A C 1
ATOM 1628 O O . ALA A 1 206 ? 1.249 6.928 2.428 1.00 82.94 206 ALA A O 1
ATOM 1629 N N . VAL A 1 207 ? 2.235 8.664 1.410 1.00 85.38 207 VAL A N 1
ATOM 1630 C CA . VAL A 1 207 ? 1.130 8.918 0.464 1.00 85.38 207 VAL A CA 1
ATOM 1631 C C . VAL A 1 207 ? 0.872 7.706 -0.435 1.00 85.38 207 VAL A C 1
ATOM 1633 O O . VAL A 1 207 ? -0.258 7.224 -0.536 1.00 85.38 207 VAL A O 1
ATOM 1636 N N . SER A 1 208 ? 1.920 7.177 -1.061 1.00 90.31 208 SER A N 1
ATOM 1637 C CA . SER A 1 208 ? 1.832 5.991 -1.920 1.00 90.31 208 SER A CA 1
ATOM 1638 C C . SER A 1 208 ? 1.423 4.734 -1.135 1.00 90.31 208 SER A C 1
ATOM 1640 O O . SER A 1 208 ? 0.705 3.879 -1.659 1.00 90.31 208 SER A O 1
ATOM 1642 N N . PHE A 1 209 ? 1.781 4.630 0.148 1.00 93.81 209 PHE A N 1
ATOM 1643 C CA . PHE A 1 209 ? 1.334 3.536 1.008 1.00 93.81 209 PHE A CA 1
ATOM 1644 C C . PHE A 1 209 ? -0.162 3.605 1.345 1.00 93.81 209 PHE A C 1
ATOM 1646 O O . PHE A 1 209 ? -0.850 2.579 1.316 1.00 93.81 209 PHE A O 1
ATOM 1653 N N . VAL A 1 210 ? -0.699 4.808 1.578 1.00 89.81 210 VAL A N 1
ATOM 1654 C CA . VAL A 1 210 ? -2.150 5.040 1.696 1.00 89.81 210 VAL A CA 1
ATOM 1655 C C . VAL A 1 210 ? -2.857 4.675 0.390 1.00 89.81 210 VAL A C 1
ATOM 1657 O O . VAL A 1 210 ? -3.892 4.003 0.411 1.00 89.81 210 VAL A O 1
ATOM 1660 N N . MET A 1 211 ? -2.285 5.054 -0.757 1.00 91.44 211 MET A N 1
ATOM 1661 C CA . MET A 1 211 ? -2.812 4.697 -2.077 1.00 91.44 211 MET A CA 1
ATOM 1662 C C . MET A 1 211 ? -2.871 3.183 -2.303 1.00 91.44 211 MET A C 1
ATOM 1664 O O . MET A 1 211 ? -3.860 2.695 -2.861 1.00 91.44 211 MET A O 1
ATOM 1668 N N . TRP A 1 212 ? -1.848 2.445 -1.873 1.00 95.75 212 TRP A N 1
ATOM 1669 C CA . TRP A 1 212 ? -1.819 0.988 -1.973 1.00 95.75 212 TRP A CA 1
ATOM 1670 C C . TRP A 1 212 ? -2.815 0.344 -1.009 1.00 95.75 212 TRP A C 1
ATOM 1672 O O . TRP A 1 212 ? -3.644 -0.458 -1.436 1.00 95.75 212 TRP A O 1
ATOM 1682 N N . SER A 1 213 ? -2.815 0.752 0.262 1.00 93.75 213 SER A N 1
ATOM 1683 C CA . SER A 1 213 ? -3.725 0.210 1.281 1.00 93.75 213 SER A CA 1
ATOM 1684 C C . SER A 1 213 ? -5.196 0.457 0.925 1.00 93.75 213 SER A C 1
ATOM 1686 O O . SER A 1 213 ? -6.033 -0.426 1.098 1.00 93.75 213 SER A O 1
ATOM 1688 N N . THR A 1 214 ? -5.512 1.601 0.309 1.00 90.50 214 THR A N 1
ATOM 1689 C CA . THR A 1 214 ? -6.863 1.894 -0.207 1.00 90.50 214 THR A CA 1
ATOM 1690 C C . THR A 1 214 ? -7.290 0.898 -1.286 1.00 90.50 214 THR A C 1
ATOM 1692 O O . THR A 1 214 ? -8.459 0.528 -1.375 1.00 90.50 214 THR A O 1
ATOM 1695 N N . ARG A 1 215 ? -6.357 0.459 -2.136 1.00 92.19 215 ARG A N 1
ATOM 1696 C CA . ARG A 1 215 ? -6.638 -0.518 -3.195 1.00 92.19 215 ARG A CA 1
ATOM 1697 C C . ARG A 1 215 ? -6.712 -1.937 -2.664 1.00 92.19 215 ARG A C 1
ATOM 1699 O O . ARG A 1 215 ? -7.575 -2.679 -3.113 1.00 92.19 215 ARG A O 1
ATOM 1706 N N . MET A 1 216 ? -5.887 -2.279 -1.678 1.00 93.19 216 MET A N 1
ATOM 1707 C CA . MET A 1 216 ? -6.019 -3.549 -0.971 1.00 93.19 216 MET A CA 1
ATOM 1708 C C . MET A 1 216 ? -7.396 -3.675 -0.321 1.00 93.19 216 MET A C 1
ATOM 1710 O O . MET A 1 216 ? -8.046 -4.691 -0.521 1.00 93.19 216 MET A O 1
ATOM 1714 N N . PHE A 1 217 ? -7.910 -2.610 0.308 1.00 86.62 217 PHE A N 1
ATOM 1715 C CA . PHE A 1 217 ? -9.283 -2.595 0.825 1.00 86.62 217 PHE A CA 1
ATOM 1716 C C . PHE A 1 217 ? -10.351 -2.845 -0.259 1.00 86.62 217 PHE A C 1
ATOM 1718 O O . PHE A 1 217 ? -11.382 -3.465 -0.013 1.00 86.62 217 PHE A O 1
ATOM 1725 N N . ARG A 1 218 ? -10.125 -2.354 -1.485 1.00 83.25 218 ARG A N 1
ATOM 1726 C CA . ARG A 1 218 ? -11.042 -2.582 -2.616 1.00 83.25 218 ARG A CA 1
ATOM 1727 C C . ARG A 1 218 ? -10.989 -4.013 -3.155 1.00 83.25 218 ARG A C 1
ATOM 1729 O O . ARG A 1 218 ? -11.947 -4.421 -3.804 1.00 83.25 218 ARG A O 1
ATOM 1736 N N . LEU A 1 219 ? -9.882 -4.725 -2.944 1.00 84.50 219 LEU A N 1
ATOM 1737 C CA . LEU A 1 219 ? -9.741 -6.145 -3.275 1.00 84.50 219 LEU A CA 1
ATOM 1738 C C . LEU A 1 219 ? -10.321 -7.027 -2.167 1.00 84.50 219 LEU A C 1
ATOM 1740 O O . LEU A 1 219 ? -11.062 -7.962 -2.443 1.00 84.50 219 LEU A O 1
ATOM 1744 N N . GLU A 1 220 ? -10.013 -6.692 -0.917 1.00 82.69 220 GLU A N 1
ATOM 1745 C CA . GLU A 1 220 ? -10.441 -7.395 0.284 1.00 82.69 220 GLU A CA 1
ATOM 1746 C C . GLU A 1 220 ? -10.957 -6.371 1.297 1.00 82.69 220 GLU A C 1
ATOM 1748 O O . GLU A 1 220 ? -10.193 -5.559 1.820 1.00 82.69 220 GLU A O 1
ATOM 1753 N N . ALA A 1 221 ? -12.254 -6.426 1.599 1.00 81.25 221 ALA A N 1
ATOM 1754 C CA . ALA A 1 221 ? -12.913 -5.505 2.521 1.00 81.25 221 ALA A CA 1
ATOM 1755 C C . ALA A 1 221 ? -12.562 -5.795 3.999 1.00 81.25 221 ALA A C 1
ATOM 1757 O O . ALA A 1 221 ? -13.424 -6.168 4.792 1.00 81.25 221 ALA A O 1
ATOM 1758 N N . ASP A 1 222 ? -11.289 -5.627 4.363 1.00 80.88 222 ASP A N 1
ATOM 1759 C CA . ASP A 1 222 ? -10.749 -5.814 5.713 1.00 80.88 222 ASP A CA 1
ATOM 1760 C C . ASP A 1 222 ? -10.329 -4.471 6.335 1.00 80.88 222 ASP A C 1
ATOM 1762 O O . ASP A 1 222 ? -9.626 -3.655 5.728 1.00 80.88 222 ASP A O 1
ATOM 1766 N N . ALA A 1 223 ? -10.767 -4.223 7.570 1.00 80.50 223 ALA A N 1
ATOM 1767 C CA . ALA A 1 223 ? -10.497 -2.994 8.305 1.00 80.50 223 ALA A CA 1
ATOM 1768 C C . ALA A 1 223 ? -9.007 -2.783 8.605 1.00 80.50 223 ALA A C 1
ATOM 1770 O O . ALA A 1 223 ? -8.592 -1.640 8.794 1.00 80.50 223 ALA A O 1
ATOM 1771 N N . ARG A 1 224 ? -8.173 -3.834 8.580 1.00 84.62 224 ARG A N 1
ATOM 1772 C CA . ARG A 1 224 ? -6.715 -3.725 8.777 1.00 84.62 224 ARG A CA 1
ATOM 1773 C C . ARG A 1 224 ? -6.057 -2.743 7.807 1.00 84.62 224 ARG A C 1
ATOM 1775 O O . ARG A 1 224 ? -5.075 -2.093 8.159 1.00 84.62 224 ARG A O 1
ATOM 1782 N N . TYR A 1 225 ? -6.607 -2.606 6.600 1.00 85.69 225 TYR A N 1
ATOM 1783 C CA . TYR A 1 225 ? -6.132 -1.636 5.618 1.00 85.69 225 TYR A CA 1
ATOM 1784 C C . TYR A 1 225 ? -6.455 -0.201 6.038 1.00 85.69 225 TYR A C 1
ATOM 1786 O O . TYR A 1 225 ? -5.610 0.681 5.899 1.00 85.69 225 TYR A O 1
ATOM 1794 N N . PHE A 1 226 ? -7.636 0.032 6.616 1.00 82.94 226 PHE A N 1
ATOM 1795 C CA . PHE A 1 226 ? -8.017 1.336 7.157 1.00 82.94 226 PHE A CA 1
ATOM 1796 C C . PHE A 1 226 ? -7.296 1.684 8.455 1.00 82.94 226 PHE A C 1
ATOM 1798 O O . PHE A 1 226 ? -6.954 2.846 8.631 1.00 82.94 226 PHE A O 1
ATOM 1805 N N . ASP A 1 227 ? -6.979 0.706 9.305 1.00 81.69 227 ASP A N 1
ATOM 1806 C CA . ASP A 1 227 ? -6.122 0.924 10.478 1.00 81.69 227 ASP A CA 1
ATOM 1807 C C . ASP A 1 227 ? -4.758 1.505 10.071 1.00 81.69 227 ASP A C 1
ATOM 1809 O O . ASP A 1 227 ? -4.193 2.354 10.762 1.00 81.69 227 ASP A O 1
ATOM 1813 N N . VAL A 1 228 ? -4.208 1.032 8.949 1.00 84.19 228 VAL A N 1
ATOM 1814 C CA . VAL A 1 228 ? -2.949 1.538 8.395 1.00 84.19 228 VAL A CA 1
ATOM 1815 C C . VAL A 1 228 ? -3.141 2.903 7.748 1.00 84.19 228 VAL A C 1
ATOM 1817 O O . VAL A 1 228 ? -2.333 3.788 7.996 1.00 84.19 228 VAL A O 1
ATOM 1820 N N . ILE A 1 229 ? -4.215 3.112 6.982 1.00 82.12 229 ILE A N 1
ATOM 1821 C CA . ILE A 1 229 ? -4.525 4.424 6.397 1.00 82.12 229 ILE A CA 1
ATOM 1822 C C . ILE A 1 229 ? -4.691 5.482 7.496 1.00 82.12 229 ILE A C 1
ATOM 1824 O O . ILE A 1 229 ? -4.083 6.544 7.410 1.00 82.12 229 ILE A O 1
ATOM 1828 N N . GLU A 1 230 ? -5.457 5.191 8.549 1.00 77.75 230 GLU A N 1
ATOM 1829 C CA . GLU A 1 230 ? -5.635 6.083 9.699 1.00 77.75 230 GLU A CA 1
ATOM 1830 C C . GLU A 1 230 ? -4.294 6.364 10.380 1.00 77.75 230 GLU A C 1
ATOM 1832 O O . GLU A 1 230 ? -3.962 7.522 10.638 1.00 77.75 230 GLU A O 1
ATOM 1837 N N . ARG A 1 231 ? -3.484 5.324 10.611 1.00 80.62 231 ARG A N 1
ATOM 1838 C CA . ARG A 1 231 ? -2.152 5.480 11.197 1.00 80.62 231 ARG A CA 1
ATOM 1839 C C . ARG A 1 231 ? -1.239 6.332 10.321 1.00 80.62 231 ARG A C 1
ATOM 1841 O O . ARG A 1 231 ? -0.530 7.159 10.862 1.00 80.62 231 ARG A O 1
ATOM 1848 N N . THR A 1 232 ? -1.235 6.159 9.007 1.00 77.62 232 THR A N 1
ATOM 1849 C CA . THR A 1 232 ? -0.352 6.921 8.115 1.00 77.62 232 THR A CA 1
ATOM 1850 C C . THR A 1 232 ? -0.841 8.358 7.904 1.00 77.62 232 THR A C 1
ATOM 1852 O O . THR A 1 232 ? -0.023 9.251 7.711 1.00 77.62 232 THR A O 1
ATOM 1855 N N . LEU A 1 233 ? -2.152 8.615 7.974 1.00 68.56 233 LEU A N 1
ATOM 1856 C CA . LEU A 1 233 ? -2.712 9.968 7.851 1.00 68.56 233 LEU A CA 1
ATOM 1857 C C . LEU A 1 233 ? -2.676 10.765 9.164 1.00 68.56 233 LEU A C 1
ATOM 1859 O O . LEU A 1 233 ? -2.521 11.983 9.132 1.00 68.56 233 LEU A O 1
ATOM 1863 N N . TYR A 1 234 ? -2.855 10.098 10.308 1.00 63.28 234 TYR A N 1
ATOM 1864 C CA . TYR A 1 234 ? -3.080 10.748 11.606 1.00 63.28 234 TYR A CA 1
ATOM 1865 C C . TYR A 1 234 ? -2.151 10.268 12.726 1.00 63.28 234 TYR A C 1
ATOM 1867 O O . TYR A 1 234 ? -2.294 10.735 13.858 1.00 63.28 234 TYR A O 1
ATOM 1875 N N . ASN A 1 235 ? -1.235 9.332 12.456 1.00 61.09 235 ASN A N 1
ATOM 1876 C CA . ASN A 1 235 ? -0.304 8.715 13.416 1.00 61.09 235 ASN A CA 1
ATOM 1877 C C . ASN A 1 235 ? -0.979 7.972 14.582 1.00 61.09 235 ASN A C 1
ATOM 1879 O O . ASN A 1 235 ? -0.342 7.654 15.587 1.00 61.09 235 ASN A O 1
ATOM 1883 N N . ASN A 1 236 ? -2.274 7.664 14.472 1.00 54.94 236 ASN A N 1
ATOM 1884 C CA . ASN A 1 236 ? -3.102 7.288 15.615 1.00 54.94 236 ASN A CA 1
ATOM 1885 C C . ASN A 1 236 ? -3.996 6.065 15.356 1.00 54.94 236 ASN A C 1
ATOM 1887 O O . ASN A 1 236 ? -4.158 5.635 14.221 1.00 54.94 236 ASN A O 1
ATOM 1891 N N . ARG A 1 237 ? -4.508 5.469 16.443 1.00 50.88 237 ARG A N 1
ATOM 1892 C CA . ARG A 1 237 ? -5.457 4.340 16.449 1.00 50.88 237 ARG A CA 1
ATOM 1893 C C . ARG A 1 237 ? -6.350 4.431 17.687 1.00 50.88 237 ARG A C 1
ATOM 1895 O O . ARG A 1 237 ? -5.847 4.762 18.765 1.00 50.88 237 ARG A O 1
ATOM 1902 N N . ALA A 1 238 ? -7.630 4.083 17.564 1.00 52.03 238 ALA A N 1
ATOM 1903 C CA . ALA A 1 238 ? -8.536 3.959 18.711 1.00 52.03 238 ALA A CA 1
ATOM 1904 C C . ALA A 1 238 ? -8.063 2.901 19.735 1.00 52.03 238 ALA A C 1
ATOM 1906 O O . ALA A 1 238 ? -7.400 1.917 19.385 1.00 52.03 238 ALA A O 1
ATOM 1907 N N . ALA A 1 239 ? -8.370 3.114 21.019 1.00 52.88 239 ALA A N 1
ATOM 1908 C CA . ALA A 1 239 ? -7.795 2.345 22.124 1.00 52.88 239 ALA A CA 1
ATOM 1909 C C . ALA A 1 239 ? -8.851 1.920 23.158 1.00 52.88 239 ALA A C 1
ATOM 1911 O O . ALA A 1 239 ? -8.735 2.205 24.340 1.00 52.88 239 ALA A O 1
ATOM 1912 N N . GLY A 1 240 ? -9.879 1.195 22.731 1.00 61.84 240 GLY A N 1
ATOM 1913 C CA . GLY A 1 240 ? -10.814 0.534 23.642 1.00 61.84 240 GLY A CA 1
ATOM 1914 C C . GLY A 1 240 ? -11.932 -0.174 22.887 1.00 61.84 240 GLY A C 1
ATOM 1915 O O . GLY A 1 240 ? -12.027 -0.007 21.668 1.00 61.84 240 GLY A O 1
ATOM 1916 N N . PRO A 1 241 ? -12.751 -0.989 23.576 1.00 69.38 241 PRO A N 1
ATOM 1917 C CA . PRO A 1 241 ? -13.904 -1.613 22.947 1.00 69.38 241 PRO A CA 1
ATOM 1918 C C . PRO A 1 241 ? -14.860 -0.504 22.480 1.00 69.38 241 PRO A C 1
ATOM 1920 O O . PRO A 1 241 ? -15.278 0.306 23.310 1.00 69.38 241 PRO A O 1
ATOM 1923 N N . PRO A 1 242 ? -15.191 -0.428 21.179 1.00 78.00 242 PRO A N 1
ATOM 1924 C CA . PRO A 1 242 ? -16.196 0.513 20.718 1.00 78.00 242 PRO A CA 1
ATOM 1925 C C . PRO A 1 242 ? -17.534 0.199 21.383 1.00 78.00 242 PRO A C 1
ATOM 1927 O O . PRO A 1 242 ? -17.836 -0.968 21.650 1.00 78.00 242 PRO A O 1
ATOM 1930 N N . THR A 1 243 ? -18.374 1.209 21.567 1.00 80.94 243 THR A N 1
ATOM 1931 C CA . THR A 1 243 ? -19.806 0.987 21.782 1.00 80.94 243 THR A CA 1
ATOM 1932 C C . THR A 1 243 ? -20.569 1.539 20.589 1.00 80.94 243 THR A C 1
ATOM 1934 O O . THR A 1 243 ? -20.189 2.545 19.991 1.00 80.94 243 THR A O 1
ATOM 1937 N N . LEU A 1 244 ? -21.614 0.823 20.189 1.00 79.94 244 LEU A N 1
ATOM 1938 C CA . LEU A 1 244 ? -22.451 1.184 19.056 1.00 79.94 244 LEU A CA 1
ATOM 1939 C C . LEU A 1 244 ? -23.899 1.158 19.515 1.00 79.94 244 LEU A C 1
ATOM 1941 O O . LEU A 1 244 ? -24.349 0.154 20.066 1.00 79.94 244 LEU A O 1
ATOM 1945 N N . THR A 1 245 ? -24.632 2.236 19.273 1.00 79.56 245 THR A N 1
ATOM 1946 C CA . THR A 1 245 ? -26.075 2.287 19.494 1.00 79.56 245 THR A CA 1
ATOM 1947 C C . THR A 1 245 ? -26.793 2.675 18.209 1.00 79.56 245 THR A C 1
ATOM 1949 O O . THR A 1 245 ? -26.252 3.376 17.352 1.00 79.56 245 THR A O 1
ATOM 1952 N N . VAL A 1 246 ? -28.026 2.197 18.061 1.00 78.44 246 VAL A N 1
ATOM 1953 C CA . VAL A 1 246 ? -28.955 2.650 17.026 1.00 78.44 246 VAL A CA 1
ATOM 1954 C C . VAL A 1 246 ? -30.237 3.087 17.717 1.00 78.44 246 VAL A C 1
ATOM 1956 O O . VAL A 1 246 ? -30.881 2.285 18.392 1.00 78.44 246 VAL A O 1
ATOM 1959 N N . ASN A 1 247 ? -30.608 4.357 17.577 1.00 81.31 247 ASN A N 1
ATOM 1960 C CA . ASN A 1 247 ? -31.735 4.985 18.275 1.00 81.31 247 ASN A CA 1
ATOM 1961 C C . ASN A 1 247 ? -31.666 4.793 19.800 1.00 81.31 247 ASN A C 1
ATOM 1963 O O . ASN A 1 247 ? -32.663 4.464 20.441 1.00 81.31 247 ASN A O 1
ATOM 1967 N N . GLY A 1 248 ? -30.464 4.927 20.370 1.00 83.38 248 GLY A N 1
ATOM 1968 C CA . GLY A 1 248 ? -30.206 4.720 21.798 1.00 83.38 248 GLY A CA 1
ATOM 1969 C C . GLY A 1 248 ? -30.199 3.255 22.250 1.00 83.38 248 GLY A C 1
ATOM 1970 O O . GLY A 1 248 ? -29.857 2.988 23.398 1.00 83.38 248 GLY A O 1
ATOM 1971 N N . GLN A 1 249 ? -30.527 2.298 21.375 1.00 89.88 249 GLN A N 1
ATOM 1972 C CA . GLN A 1 249 ? -30.470 0.873 21.698 1.00 89.88 249 GLN A CA 1
ATOM 1973 C C . GLN A 1 249 ? -29.074 0.313 21.401 1.00 89.88 249 GLN A C 1
ATOM 1975 O O . GLN A 1 249 ? -28.591 0.482 20.277 1.00 89.88 249 GLN A O 1
ATOM 1980 N N . PRO A 1 250 ? -28.410 -0.345 22.367 1.00 90.00 250 PRO A N 1
ATOM 1981 C CA . PRO A 1 250 ? -27.079 -0.897 22.163 1.00 90.00 250 PRO A CA 1
ATOM 1982 C C . PRO A 1 250 ? -27.094 -2.025 21.127 1.00 90.00 250 PRO A C 1
ATOM 1984 O O . PRO A 1 250 ? -27.981 -2.877 21.112 1.00 90.00 250 PRO A O 1
ATOM 1987 N N . VAL A 1 251 ? -26.077 -2.038 20.269 1.00 83.94 251 VAL A N 1
ATOM 1988 C CA . VAL A 1 251 ? -25.826 -3.094 19.290 1.00 83.94 251 VAL A CA 1
ATOM 1989 C C . VAL A 1 251 ? -24.691 -3.974 19.792 1.00 83.94 251 VAL A C 1
ATOM 1991 O O . VAL A 1 251 ? -23.583 -3.503 20.052 1.00 83.94 251 VAL A O 1
ATOM 1994 N N . GLU A 1 252 ? -24.939 -5.279 19.872 1.00 87.62 252 GLU A N 1
ATOM 19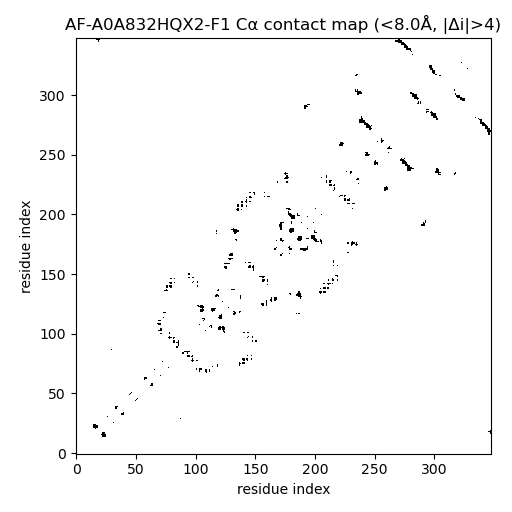95 C CA . GLU A 1 252 ? -23.884 -6.246 20.161 1.00 87.62 252 GLU A CA 1
ATOM 1996 C C . GLU A 1 252 ? -22.916 -6.366 18.978 1.00 87.62 252 GLU A C 1
ATOM 1998 O O . GLU A 1 252 ? -23.172 -7.087 18.011 1.00 87.62 252 GLU A O 1
ATOM 2003 N N . LEU A 1 253 ? -21.769 -5.687 19.078 1.00 79.00 253 LEU A N 1
ATOM 2004 C CA . LEU A 1 253 ? -20.751 -5.649 18.025 1.00 79.00 253 LEU A CA 1
ATOM 2005 C C . LEU A 1 253 ? -20.326 -7.039 17.545 1.00 79.00 253 LEU A C 1
ATOM 2007 O O . LEU A 1 253 ? -20.208 -7.253 16.345 1.00 79.00 253 LEU A O 1
ATOM 2011 N N . ARG A 1 254 ? -20.173 -8.012 18.451 1.00 82.19 254 ARG A N 1
ATOM 2012 C CA . ARG A 1 254 ? -19.805 -9.399 18.106 1.00 82.19 254 ARG A CA 1
ATOM 2013 C C . ARG A 1 254 ? -20.700 -10.041 17.037 1.00 82.19 254 ARG A C 1
ATOM 2015 O O . ARG A 1 254 ? -20.216 -10.874 16.283 1.00 82.19 254 ARG A O 1
ATOM 2022 N N . ASN A 1 255 ? -21.968 -9.640 16.952 1.00 80.38 255 ASN A N 1
ATOM 2023 C CA . ASN A 1 255 ? -22.939 -10.230 16.028 1.00 80.38 255 ASN A CA 1
ATOM 2024 C C . ASN A 1 255 ? -22.969 -9.513 14.672 1.00 80.38 255 ASN A C 1
ATOM 2026 O O . ASN A 1 255 ? -23.529 -10.035 13.713 1.00 80.38 255 ASN A O 1
ATOM 2030 N N . VAL A 1 256 ? -22.401 -8.307 14.597 1.00 72.50 256 VAL A N 1
ATOM 2031 C CA . VAL A 1 256 ? -22.426 -7.453 13.400 1.00 72.50 256 VAL A CA 1
ATOM 2032 C C . VAL A 1 256 ? -21.035 -7.199 12.826 1.00 72.50 256 VAL A C 1
ATOM 2034 O O . VAL A 1 256 ? -20.923 -6.672 11.723 1.00 72.50 256 VAL A O 1
ATOM 2037 N N . LEU A 1 257 ? -19.970 -7.550 13.547 1.00 73.12 257 LEU A N 1
ATOM 2038 C CA . LEU A 1 257 ? -18.599 -7.385 13.086 1.00 73.12 257 LEU A CA 1
ATOM 2039 C C . LEU A 1 257 ? -18.262 -8.411 11.998 1.00 73.12 257 LEU A C 1
ATOM 2041 O O . LEU A 1 257 ? -18.404 -9.617 12.172 1.00 73.12 257 LEU A O 1
ATOM 2045 N N . THR A 1 258 ? -17.767 -7.927 10.866 1.00 66.88 258 THR A N 1
ATOM 2046 C CA . THR A 1 258 ? -17.204 -8.732 9.778 1.00 66.88 258 THR A CA 1
ATOM 2047 C C . THR A 1 258 ? -15.949 -8.026 9.287 1.00 66.88 258 THR A C 1
ATOM 2049 O O . THR A 1 258 ? -16.019 -6.869 8.881 1.00 66.88 258 THR A O 1
ATOM 2052 N N . SER A 1 259 ? -14.795 -8.691 9.390 1.00 69.19 259 SER A N 1
ATOM 2053 C CA . SER A 1 259 ? -13.485 -8.139 8.998 1.00 69.19 259 SER A CA 1
ATOM 2054 C C . SER A 1 259 ? -13.213 -6.735 9.565 1.00 69.19 259 SER A C 1
ATOM 2056 O O . SER A 1 259 ? -12.721 -5.850 8.875 1.00 69.19 259 SER A O 1
ATOM 2058 N N . GLY A 1 260 ? -13.601 -6.511 10.827 1.00 66.75 260 GLY A N 1
ATOM 2059 C CA . GLY A 1 260 ? -13.4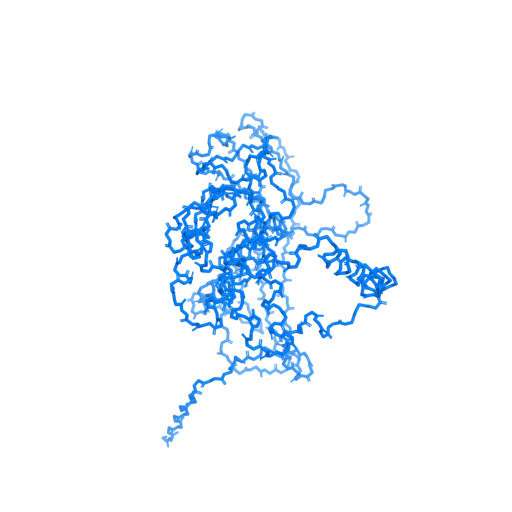37 -5.236 11.535 1.00 66.75 260 GLY A CA 1
ATOM 2060 C C . GLY A 1 260 ? -14.457 -4.136 11.201 1.00 66.75 260 GLY A C 1
ATOM 2061 O O . GLY A 1 260 ? -14.400 -3.073 11.812 1.00 66.75 260 GLY A O 1
ATOM 2062 N N . PHE A 1 261 ? -15.429 -4.383 10.316 1.00 69.88 261 PHE A N 1
ATO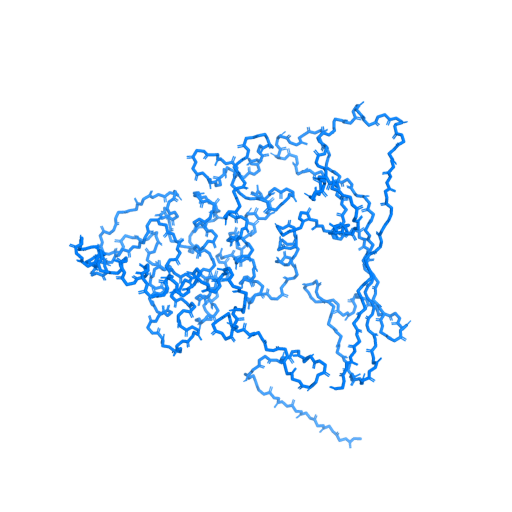M 2063 C CA . PHE A 1 261 ? -16.555 -3.478 10.058 1.00 69.88 261 PHE A CA 1
ATOM 2064 C C . PHE A 1 261 ? -17.826 -3.944 10.764 1.00 69.88 261 PHE A C 1
ATOM 2066 O O . PHE A 1 261 ? -18.181 -5.117 10.688 1.00 69.88 261 PHE A O 1
ATOM 2073 N N . ALA A 1 262 ? -18.557 -3.025 11.400 1.00 72.00 262 ALA A N 1
ATOM 2074 C CA . ALA A 1 262 ? -19.892 -3.306 11.925 1.00 72.00 262 ALA A CA 1
ATOM 2075 C C . ALA A 1 262 ? -20.938 -3.187 10.802 1.00 72.00 262 ALA A C 1
ATOM 2077 O O . ALA A 1 262 ? -21.239 -2.090 10.329 1.00 72.00 262 ALA A O 1
ATOM 2078 N N . ARG A 1 263 ? -21.504 -4.316 10.368 1.00 73.12 263 ARG A N 1
ATOM 2079 C CA . ARG A 1 263 ? -22.533 -4.384 9.327 1.00 73.12 263 ARG A CA 1
ATOM 2080 C C . ARG A 1 263 ? -23.930 -4.393 9.944 1.00 73.12 263 ARG A C 1
ATOM 2082 O O . ARG A 1 263 ? -24.399 -5.403 10.459 1.00 73.12 263 ARG A O 1
ATOM 2089 N N . LEU A 1 264 ? -24.626 -3.269 9.823 1.00 75.75 264 LEU A N 1
ATOM 2090 C CA . LEU A 1 264 ? -25.995 -3.103 10.306 1.00 75.75 264 LEU A CA 1
ATOM 2091 C C . LEU A 1 264 ? -27.008 -3.398 9.187 1.00 75.75 264 LEU A C 1
ATOM 2093 O O . LEU A 1 264 ? -27.314 -2.531 8.369 1.00 75.75 264 LEU A O 1
ATOM 2097 N N . ALA A 1 265 ? -27.522 -4.629 9.142 1.00 76.00 265 ALA A N 1
ATOM 2098 C CA . ALA A 1 265 ? -28.572 -5.037 8.205 1.00 76.00 265 ALA A CA 1
ATOM 2099 C C . ALA A 1 265 ? -29.957 -4.910 8.862 1.00 76.00 265 ALA A C 1
ATOM 2101 O O . ALA A 1 265 ? -30.362 -5.771 9.640 1.00 76.00 265 ALA A O 1
ATOM 2102 N N . ARG A 1 266 ? -30.663 -3.815 8.570 1.00 77.69 266 ARG A N 1
ATOM 2103 C CA . ARG A 1 266 ? -32.006 -3.511 9.085 1.00 77.69 266 ARG A CA 1
ATOM 2104 C C . ARG A 1 266 ? -32.757 -2.593 8.126 1.00 77.69 266 ARG A C 1
ATOM 2106 O O . ARG A 1 266 ? -32.137 -1.980 7.258 1.00 77.69 266 ARG A O 1
ATOM 2113 N N . ASP A 1 267 ? -34.060 -2.453 8.342 1.00 74.62 267 ASP A N 1
ATOM 2114 C CA . ASP A 1 267 ? -34.839 -1.394 7.708 1.00 74.62 267 ASP A CA 1
ATOM 2115 C C . ASP A 1 267 ? -34.467 -0.049 8.339 1.00 74.62 267 ASP A C 1
ATOM 2117 O O . ASP A 1 267 ? -34.527 0.121 9.564 1.00 74.62 267 ASP A O 1
ATOM 2121 N N . TRP A 1 268 ? -34.056 0.890 7.491 1.00 77.06 268 TRP A N 1
ATOM 2122 C CA . TRP A 1 268 ? -33.688 2.246 7.880 1.00 77.06 268 TRP A CA 1
ATOM 2123 C C . TRP A 1 268 ? -34.843 3.199 7.604 1.00 77.06 268 TRP A C 1
ATOM 2125 O O . TRP A 1 268 ? -35.488 3.126 6.556 1.00 77.06 268 TRP A O 1
ATOM 2135 N N . ARG A 1 269 ? -35.106 4.104 8.545 1.00 75.12 269 ARG A N 1
ATOM 2136 C CA . ARG A 1 269 ? -36.101 5.170 8.403 1.00 75.12 269 ARG A CA 1
ATOM 2137 C C . ARG A 1 269 ? -35.440 6.513 8.621 1.00 75.12 269 ARG A C 1
ATOM 2139 O O . ARG A 1 269 ? -34.610 6.636 9.510 1.00 75.12 269 ARG A O 1
ATOM 2146 N N . SER A 1 270 ? -35.884 7.522 7.875 1.00 66.19 270 SER A N 1
ATOM 2147 C CA . SER A 1 270 ? -35.450 8.902 8.092 1.00 66.19 270 SER A CA 1
ATOM 2148 C C . SER A 1 270 ? -35.568 9.281 9.570 1.00 66.19 270 SER A C 1
ATOM 2150 O O . SER A 1 270 ? -36.622 9.117 10.189 1.00 66.19 270 SER A O 1
ATOM 2152 N N . GLY A 1 271 ? -34.469 9.778 10.125 1.00 70.38 271 GLY A N 1
ATOM 2153 C CA . GLY A 1 271 ? -34.336 10.112 11.532 1.00 70.38 271 GLY A CA 1
ATOM 2154 C C . GLY A 1 271 ? -33.684 9.031 12.391 1.00 70.38 271 GLY A C 1
ATOM 2155 O O . GLY A 1 271 ? -33.325 9.368 13.519 1.00 70.38 271 GLY A O 1
ATOM 2156 N N . ASP A 1 272 ? -33.471 7.806 11.887 1.00 68.88 272 ASP A N 1
ATOM 2157 C CA . ASP A 1 272 ? -32.686 6.793 12.599 1.00 68.88 272 ASP A CA 1
ATOM 2158 C C . ASP A 1 272 ? -31.269 7.331 12.847 1.00 68.88 272 ASP A C 1
ATOM 2160 O O . ASP A 1 272 ? -30.634 7.895 11.951 1.00 68.88 272 ASP A O 1
ATOM 2164 N N . MET A 1 273 ? -30.782 7.156 14.070 1.00 64.12 273 MET A N 1
ATOM 2165 C CA . MET A 1 273 ? -29.511 7.664 14.562 1.00 64.12 273 MET A CA 1
ATOM 2166 C C . MET A 1 273 ? -28.595 6.502 14.930 1.00 64.12 273 MET A C 1
ATOM 2168 O O . MET A 1 273 ? -28.982 5.626 15.698 1.00 64.12 273 MET A O 1
ATOM 2172 N N . VAL A 1 274 ? -27.374 6.520 14.410 1.00 76.00 274 VAL A N 1
ATOM 2173 C CA . VAL A 1 274 ? -26.295 5.603 14.777 1.00 76.00 274 VAL A CA 1
ATOM 2174 C C . VAL A 1 274 ? -25.268 6.382 15.574 1.00 76.00 274 VAL A C 1
ATOM 2176 O O . VAL A 1 274 ? -24.780 7.416 15.113 1.00 76.00 274 VAL A O 1
ATOM 2179 N N . GLU A 1 275 ? -24.922 5.881 16.751 1.00 72.38 275 GLU A N 1
ATOM 2180 C CA . GLU A 1 275 ? -23.896 6.486 17.590 1.00 72.38 275 GLU A CA 1
ATOM 2181 C C . GLU A 1 275 ? -22.780 5.487 17.835 1.00 72.38 275 GLU A C 1
ATOM 2183 O O . GLU A 1 275 ? -23.010 4.399 18.360 1.00 72.38 275 GLU A O 1
ATOM 2188 N N . LEU A 1 276 ? -21.571 5.870 17.442 1.00 75.75 276 LEU A N 1
ATOM 2189 C CA . LEU A 1 276 ? -20.352 5.122 17.696 1.00 75.75 276 LEU A CA 1
ATOM 2190 C C . LEU A 1 276 ? -19.510 5.904 18.701 1.00 75.75 276 LEU A C 1
ATOM 2192 O O . LEU A 1 276 ? -19.108 7.044 18.444 1.00 75.75 276 LEU A O 1
ATOM 2196 N N . GLU A 1 277 ? -19.213 5.269 19.824 1.00 71.94 277 GLU A N 1
ATOM 2197 C CA . GLU A 1 277 ? -18.261 5.768 20.802 1.00 71.94 277 GLU A CA 1
ATOM 2198 C C . GLU A 1 277 ? -16.973 4.958 20.696 1.00 71.94 277 GLU A C 1
ATOM 2200 O O . GLU A 1 277 ? -16.969 3.728 20.795 1.00 71.94 277 GLU A O 1
ATOM 2205 N N . LEU A 1 278 ? -15.866 5.664 20.482 1.00 73.56 278 LEU A N 1
ATOM 2206 C CA . LEU A 1 278 ? -14.533 5.081 20.443 1.00 73.56 278 LEU A CA 1
ATOM 2207 C C . LEU A 1 278 ? -13.762 5.568 21.670 1.00 73.56 278 LEU A C 1
ATOM 2209 O O . LEU A 1 278 ? -13.394 6.747 21.720 1.00 73.56 278 LEU A O 1
ATOM 2213 N N . PRO A 1 279 ? -13.489 4.700 22.661 1.00 69.44 279 PRO A N 1
ATOM 2214 C CA . PRO A 1 279 ? -12.655 5.089 23.784 1.00 69.44 279 PRO A CA 1
ATOM 2215 C C . PRO A 1 279 ? -11.240 5.454 23.313 1.00 69.44 279 PRO A C 1
ATOM 2217 O O . PRO A 1 279 ? -10.586 4.701 22.584 1.00 69.44 279 PRO A O 1
ATOM 2220 N N . MET A 1 280 ? -10.757 6.614 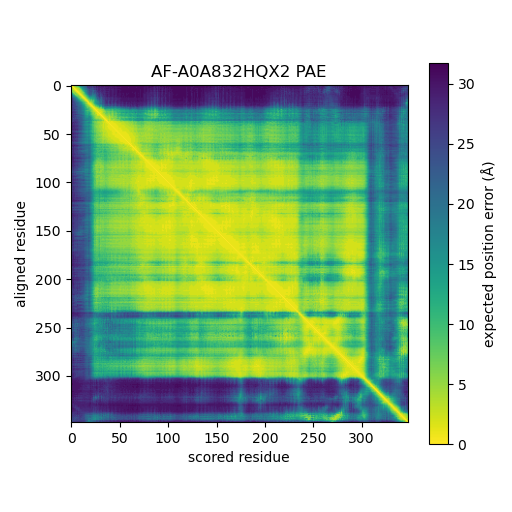23.766 1.00 71.44 280 MET A N 1
ATOM 2221 C CA . MET A 1 280 ? -9.433 7.156 23.429 1.00 71.44 280 MET A CA 1
ATOM 2222 C C . MET A 1 280 ? -8.548 7.380 24.673 1.00 71.44 280 MET A C 1
ATOM 2224 O O . MET A 1 280 ? -8.096 8.512 24.899 1.00 71.44 280 MET A O 1
ATOM 2228 N N . PRO A 1 281 ? -8.292 6.357 25.514 1.00 71.75 281 PRO A N 1
ATOM 2229 C CA . PRO A 1 281 ? -7.311 6.465 26.586 1.00 71.75 281 PRO A CA 1
ATOM 2230 C C . PRO A 1 281 ? -5.891 6.594 26.022 1.00 71.75 281 PRO A C 1
ATOM 2232 O O . PRO A 1 281 ? -5.598 6.185 24.894 1.00 71.75 281 PRO A O 1
ATOM 2235 N N . VAL A 1 282 ? -4.991 7.146 26.835 1.00 74.00 282 VAL A N 1
ATOM 2236 C CA . VAL A 1 282 ? -3.552 7.058 26.565 1.00 74.00 282 VAL A CA 1
ATOM 2237 C C . VAL A 1 282 ? -3.122 5.605 26.736 1.00 74.00 282 VAL A C 1
ATOM 2239 O O . VAL A 1 282 ? -3.431 4.975 27.747 1.00 74.00 282 VAL A O 1
ATOM 2242 N N . ARG A 1 283 ? -2.382 5.080 25.761 1.00 71.25 283 ARG A N 1
ATOM 2243 C CA . ARG A 1 283 ? -1.820 3.732 25.803 1.00 71.25 283 ARG A CA 1
ATOM 2244 C C . ARG A 1 283 ? -0.308 3.749 25.675 1.00 71.25 283 ARG A C 1
ATOM 2246 O O . ARG A 1 283 ? 0.258 4.557 24.941 1.00 71.25 283 ARG A O 1
ATOM 2253 N N . ARG A 1 284 ? 0.318 2.789 26.350 1.00 78.75 284 ARG A N 1
ATOM 2254 C CA . ARG A 1 284 ? 1.714 2.410 26.141 1.00 78.75 284 ARG A CA 1
ATOM 2255 C C . ARG A 1 284 ? 1.782 1.450 24.958 1.00 78.75 284 ARG A C 1
ATOM 2257 O O . ARG A 1 284 ? 1.075 0.445 24.939 1.00 78.75 284 ARG A O 1
ATOM 2264 N N . VAL A 1 285 ? 2.616 1.767 23.979 1.00 79.75 285 VAL A N 1
ATOM 2265 C CA . VAL A 1 285 ? 2.889 0.929 22.813 1.00 79.75 285 VAL A CA 1
ATOM 2266 C C . VAL A 1 285 ? 4.361 0.562 22.841 1.00 79.75 285 VAL A C 1
ATOM 2268 O O . VAL A 1 285 ? 5.225 1.431 22.942 1.00 79.75 285 VAL A O 1
ATOM 2271 N N . VAL A 1 286 ? 4.634 -0.734 22.770 1.00 82.12 286 VAL A N 1
ATOM 2272 C CA . VAL A 1 286 ? 5.991 -1.279 22.758 1.00 82.12 286 VAL A CA 1
ATOM 2273 C C . VAL A 1 286 ? 6.204 -1.946 21.407 1.00 82.12 286 VAL A C 1
ATOM 2275 O O . VAL A 1 286 ? 5.299 -2.597 20.879 1.00 82.12 286 VAL A O 1
ATOM 2278 N N . ALA A 1 287 ? 7.380 -1.736 20.824 1.00 83.81 287 ALA A N 1
ATOM 2279 C CA . ALA A 1 287 ? 7.762 -2.422 19.600 1.00 83.81 287 ALA A CA 1
ATOM 2280 C C . ALA A 1 287 ? 8.023 -3.908 19.878 1.00 83.81 287 ALA A C 1
ATOM 2282 O O . ALA A 1 287 ? 8.195 -4.331 21.022 1.00 83.81 287 ALA A O 1
ATOM 2283 N N . ARG A 1 288 ? 8.079 -4.714 18.819 1.00 88.25 288 ARG A N 1
ATOM 2284 C CA . ARG A 1 288 ? 8.507 -6.106 18.964 1.00 88.25 288 ARG A CA 1
ATOM 2285 C C . ARG A 1 288 ? 9.979 -6.165 19.420 1.00 88.25 288 ARG A C 1
ATOM 2287 O O . ARG A 1 288 ? 10.739 -5.267 19.048 1.00 88.25 288 ARG A O 1
ATOM 2294 N N . PRO A 1 289 ? 10.405 -7.199 20.171 1.00 92.19 289 PRO A N 1
ATOM 2295 C CA . PRO A 1 289 ? 11.782 -7.308 20.669 1.00 92.19 289 PRO A CA 1
ATOM 2296 C C . PRO A 1 289 ? 12.861 -7.291 19.576 1.00 92.19 289 PRO A C 1
ATOM 2298 O O . PRO A 1 289 ? 13.994 -6.895 19.832 1.00 92.19 289 PRO A O 1
ATOM 2301 N N . GLU A 1 290 ? 12.522 -7.694 18.351 1.00 95.50 290 GLU A N 1
ATOM 2302 C CA . GLU A 1 290 ? 13.430 -7.696 17.203 1.00 95.50 290 GLU A CA 1
ATOM 2303 C C . GLU A 1 290 ? 13.783 -6.278 16.723 1.00 95.50 290 GLU A C 1
ATOM 2305 O O . GLU A 1 290 ? 14.804 -6.090 16.060 1.00 95.50 290 GLU A O 1
ATOM 2310 N N . VAL A 1 291 ? 12.979 -5.266 17.074 1.00 90.44 291 VAL A N 1
ATOM 2311 C CA . VAL A 1 291 ? 13.259 -3.857 16.771 1.00 90.44 291 VAL A CA 1
ATOM 2312 C C . VAL A 1 291 ? 14.254 -3.316 17.797 1.00 90.44 291 VAL A C 1
ATOM 2314 O O . VAL A 1 291 ? 13.882 -2.703 18.801 1.00 90.44 291 VAL A O 1
ATOM 2317 N N . LYS A 1 292 ? 15.544 -3.552 17.537 1.00 90.94 292 LYS A N 1
ATOM 2318 C CA . LYS A 1 292 ? 16.654 -3.241 18.460 1.00 90.94 292 LYS A CA 1
ATOM 2319 C C . LYS A 1 292 ? 16.640 -1.795 18.962 1.00 90.94 292 LYS A C 1
ATOM 2321 O O . LYS A 1 292 ? 16.869 -1.550 20.142 1.00 90.94 292 LYS A O 1
ATOM 2326 N N . ASP A 1 293 ? 16.297 -0.855 18.087 1.00 85.19 293 ASP A N 1
ATOM 2327 C CA . ASP A 1 293 ? 16.258 0.580 18.386 1.00 85.19 293 ASP A CA 1
ATOM 2328 C C . ASP A 1 293 ? 15.193 0.983 19.417 1.00 85.19 293 ASP A C 1
ATOM 2330 O O . ASP A 1 293 ? 15.268 2.071 19.998 1.00 85.19 293 ASP A O 1
ATOM 2334 N N . CYS A 1 294 ? 14.210 0.116 19.656 1.00 84.31 294 CYS A N 1
ATOM 2335 C CA . CYS A 1 294 ? 13.109 0.327 20.589 1.00 84.31 294 CYS A CA 1
ATOM 2336 C C . CYS A 1 294 ? 13.240 -0.501 21.878 1.00 84.31 294 CYS A C 1
ATOM 2338 O O . CYS A 1 294 ? 12.345 -0.440 22.722 1.00 84.31 294 CYS A O 1
ATOM 2340 N N . LEU A 1 295 ? 14.330 -1.256 22.064 1.00 84.69 295 LEU A N 1
ATOM 2341 C CA . LEU A 1 295 ? 14.540 -2.045 23.279 1.00 84.69 295 LEU A CA 1
ATOM 2342 C C . LEU A 1 295 ? 14.557 -1.150 24.522 1.00 84.69 295 LEU A C 1
ATOM 2344 O O . LEU A 1 295 ? 15.262 -0.144 24.581 1.00 84.69 295 LEU A O 1
ATOM 2348 N N . GLY A 1 296 ? 13.743 -1.519 25.512 1.00 81.38 296 GLY A N 1
ATOM 2349 C CA . GLY A 1 296 ? 13.582 -0.751 26.745 1.00 81.38 296 GLY A CA 1
ATOM 2350 C C . GLY A 1 296 ? 12.872 0.594 26.571 1.00 81.38 296 GLY A C 1
ATOM 2351 O O . GLY A 1 296 ? 12.821 1.354 27.531 1.00 81.38 296 GLY A O 1
ATOM 2352 N N . LYS A 1 297 ? 12.318 0.904 25.390 1.00 80.69 297 LYS A N 1
ATOM 2353 C CA . LYS A 1 297 ? 11.580 2.145 25.120 1.00 80.69 297 LYS A CA 1
ATOM 2354 C C . LYS A 1 297 ? 10.084 1.875 25.015 1.00 80.69 297 LYS A C 1
ATOM 2356 O O . LYS A 1 297 ? 9.646 0.789 24.634 1.00 80.69 297 LYS A O 1
ATOM 2361 N N . VAL A 1 298 ? 9.294 2.896 25.320 1.00 80.38 298 VAL A N 1
ATOM 2362 C CA . VAL A 1 298 ? 7.838 2.874 25.180 1.00 80.38 298 VAL A CA 1
ATOM 2363 C C . VAL A 1 298 ? 7.383 4.130 24.455 1.00 80.38 298 VAL A C 1
ATOM 2365 O O . VAL A 1 298 ? 7.880 5.220 24.723 1.00 80.38 298 VAL A O 1
ATOM 2368 N N . ALA A 1 299 ? 6.427 3.977 23.546 1.00 76.88 299 ALA A N 1
ATOM 2369 C CA . ALA A 1 299 ? 5.731 5.095 22.934 1.00 76.88 299 ALA A CA 1
ATOM 2370 C C . ALA A 1 299 ? 4.370 5.292 23.603 1.00 76.88 299 ALA A C 1
ATOM 2372 O O . ALA A 1 299 ? 3.699 4.328 23.980 1.00 76.88 299 ALA A O 1
ATOM 2373 N N . LEU A 1 300 ? 3.946 6.545 23.730 1.00 77.69 300 LEU A N 1
ATOM 2374 C CA . LEU A 1 300 ? 2.595 6.881 24.157 1.00 77.69 300 LEU A CA 1
ATOM 2375 C C . LEU A 1 300 ? 1.750 7.183 22.924 1.00 77.69 300 LEU A C 1
ATOM 2377 O O . LEU A 1 300 ? 2.178 7.902 22.027 1.00 77.69 300 LEU A O 1
ATOM 23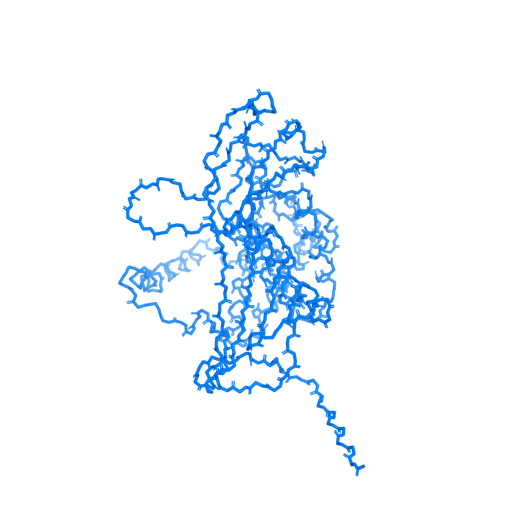81 N N . GLN A 1 301 ? 0.548 6.624 22.874 1.00 70.31 301 GLN A N 1
ATOM 2382 C CA . GLN A 1 301 ? -0.387 6.860 21.781 1.00 70.31 301 GLN A CA 1
ATOM 2383 C C . GLN A 1 301 ? -1.787 7.094 22.327 1.00 70.31 301 GLN A C 1
ATOM 2385 O O . GLN A 1 301 ? -2.158 6.587 23.385 1.00 70.31 301 GLN A O 1
ATOM 2390 N N . ARG A 1 302 ? -2.576 7.857 21.583 1.00 68.94 302 ARG A N 1
ATOM 2391 C CA . ARG A 1 302 ? -3.982 8.135 21.847 1.00 68.94 302 ARG A CA 1
ATOM 2392 C C . ARG A 1 302 ? -4.648 8.417 20.505 1.00 68.94 302 ARG A C 1
ATOM 2394 O O . ARG A 1 302 ? -3.959 8.933 19.643 1.00 68.94 302 ARG A O 1
ATOM 2401 N N . GLY A 1 303 ? -5.911 8.040 20.290 1.00 61.31 303 GLY A N 1
ATOM 2402 C CA . GLY A 1 303 ? -6.544 8.106 18.958 1.00 61.31 303 GLY A CA 1
ATOM 2403 C C . GLY A 1 303 ? -6.491 9.477 18.255 1.00 61.31 303 GLY A C 1
ATOM 2404 O O . GLY A 1 303 ? -6.008 10.436 18.847 1.00 61.31 303 GLY A O 1
ATOM 2405 N N . PRO A 1 304 ? -6.953 9.596 16.992 1.00 51.31 304 PRO A N 1
ATOM 2406 C CA . PRO A 1 304 ? -6.713 10.761 16.131 1.00 51.31 304 PRO A CA 1
ATOM 2407 C C . PRO A 1 304 ? -7.119 12.081 16.796 1.00 51.31 304 PRO A C 1
ATOM 2409 O O . PRO A 1 304 ? -8.290 12.453 16.851 1.00 51.31 304 PRO A O 1
ATOM 2412 N N . SER A 1 305 ? -6.135 12.804 17.328 1.00 40.62 305 SER A N 1
ATOM 2413 C CA . SER A 1 305 ? -6.354 14.099 17.957 1.00 40.62 305 SER A CA 1
ATOM 2414 C C . SER A 1 305 ? -6.377 15.188 16.890 1.00 40.62 305 SER A C 1
ATOM 2416 O O . SER A 1 305 ? -5.348 15.482 16.282 1.00 40.62 305 SER A O 1
ATOM 2418 N N . ARG A 1 306 ? -7.523 15.847 16.713 1.00 28.25 306 ARG A N 1
ATOM 2419 C CA . ARG A 1 306 ? -7.582 17.194 16.137 1.00 28.25 306 ARG A CA 1
ATOM 2420 C C . ARG A 1 306 ? -8.050 18.145 17.237 1.00 28.25 306 ARG A C 1
ATOM 2422 O O . ARG A 1 306 ? -9.228 18.151 17.572 1.00 28.25 306 ARG A O 1
ATOM 2429 N N . SER A 1 307 ? -7.140 18.929 17.813 1.00 27.97 307 SER A N 1
ATOM 2430 C CA . SER A 1 307 ? -7.527 20.113 18.588 1.00 27.97 307 SER A CA 1
ATOM 2431 C C . SER A 1 307 ? -7.520 21.307 17.639 1.00 27.97 307 SER A C 1
ATOM 2433 O O . SER A 1 307 ? -6.480 21.650 17.087 1.00 27.97 307 SER A O 1
ATOM 2435 N N . VAL A 1 308 ? -8.681 21.919 17.399 1.00 28.50 308 VAL A N 1
ATOM 2436 C CA . VAL A 1 308 ? -8.769 23.245 16.776 1.00 28.50 308 VAL A CA 1
ATOM 2437 C C . VAL A 1 308 ? -9.562 24.143 17.712 1.00 28.50 308 VAL A C 1
ATOM 2439 O O . VAL A 1 308 ? -10.790 24.104 17.726 1.00 28.50 308 VAL A O 1
ATOM 2442 N N . ARG A 1 309 ? -8.843 24.983 18.462 1.00 25.73 309 ARG A N 1
ATOM 2443 C CA . ARG A 1 309 ? -9.249 26.360 18.769 1.00 25.73 309 ARG A CA 1
ATOM 2444 C C . ARG A 1 309 ? -8.047 27.169 19.264 1.00 25.73 309 ARG A C 1
ATOM 2446 O O . ARG A 1 309 ? -7.580 26.972 20.374 1.00 25.73 309 ARG A O 1
ATOM 2453 N N . GLY A 1 310 ? -7.616 28.115 18.429 1.00 32.91 310 GLY A N 1
ATOM 2454 C CA . GLY A 1 310 ? -7.258 29.461 18.878 1.00 32.91 310 GLY A CA 1
ATOM 2455 C C . GLY A 1 310 ? -6.030 29.646 19.767 1.00 32.91 310 GLY A C 1
ATOM 2456 O O . GLY A 1 310 ? -6.129 30.410 20.711 1.00 32.91 310 GLY A O 1
ATOM 2457 N N . THR A 1 311 ? -4.893 29.038 19.441 1.00 26.27 311 THR A N 1
ATOM 2458 C CA . THR A 1 311 ? -3.535 29.570 19.685 1.00 26.27 311 THR A CA 1
ATOM 2459 C C . THR A 1 311 ? -2.562 28.784 18.798 1.00 26.27 311 THR A C 1
ATOM 2461 O O . THR A 1 311 ? -2.866 27.643 18.441 1.00 26.27 311 THR A O 1
ATOM 2464 N N . PRO A 1 312 ? -1.415 29.352 18.381 1.00 31.52 312 PRO A N 1
ATOM 2465 C CA . PRO A 1 312 ? -0.410 28.620 17.618 1.00 31.52 312 PRO A CA 1
ATOM 2466 C C . PRO A 1 312 ? 0.331 27.650 18.551 1.00 31.52 312 PRO A C 1
ATOM 2468 O O . PRO A 1 312 ? 1.488 27.860 18.895 1.00 31.52 312 PRO A O 1
ATOM 2471 N N . SER A 1 313 ? -0.342 26.594 19.009 1.00 33.66 313 SER A N 1
ATOM 2472 C CA . SER A 1 313 ? 0.335 25.442 19.595 1.00 33.66 313 SER A CA 1
ATOM 2473 C C . SER A 1 313 ? 0.911 24.612 18.451 1.00 33.66 313 SER A C 1
ATOM 2475 O O . SER A 1 313 ? 0.164 24.080 17.629 1.00 33.66 313 SER A O 1
ATOM 2477 N N . GLN A 1 314 ? 2.237 24.520 18.400 1.00 31.86 314 GLN A N 1
ATOM 2478 C CA . GLN A 1 314 ? 3.018 23.774 17.409 1.00 31.86 314 GLN A CA 1
ATOM 2479 C C . GLN A 1 314 ? 2.858 22.240 17.475 1.00 31.86 314 GLN A C 1
ATOM 2481 O O . GLN A 1 314 ? 3.564 21.540 16.760 1.00 31.86 314 GLN A O 1
ATOM 2486 N N . ASP A 1 315 ? 1.923 21.696 18.254 1.00 37.12 315 ASP A N 1
ATOM 2487 C CA . ASP A 1 315 ? 1.696 20.249 18.317 1.00 37.12 315 ASP A CA 1
ATOM 2488 C C . ASP A 1 315 ? 0.656 19.801 17.286 1.00 37.12 315 ASP A C 1
ATOM 2490 O O . ASP A 1 315 ? -0.535 19.629 17.565 1.00 37.12 315 ASP A O 1
ATOM 2494 N N . GLN A 1 316 ? 1.130 19.603 16.056 1.00 29.92 316 GLN A N 1
ATOM 2495 C CA . GLN A 1 316 ? 0.433 18.798 15.060 1.00 29.92 316 GLN A CA 1
ATOM 2496 C C . GLN A 1 316 ? 0.963 17.361 15.111 1.00 29.92 316 GLN A C 1
ATOM 2498 O O . GLN A 1 316 ? 2.020 17.057 14.571 1.00 29.92 316 GLN A O 1
ATOM 2503 N N . GLY A 1 317 ? 0.183 16.471 15.728 1.00 33.22 317 GLY A N 1
ATOM 2504 C CA . GLY A 1 317 ? 0.438 15.030 15.746 1.00 33.22 317 GLY A CA 1
ATOM 2505 C C . GLY A 1 317 ? 1.284 14.577 16.936 1.00 33.22 317 GLY A C 1
ATOM 2506 O O . GLY A 1 317 ? 2.260 15.216 17.289 1.00 33.22 317 GLY A O 1
ATOM 2507 N N . SER A 1 318 ? 0.854 13.478 17.566 1.00 37.81 318 SER A N 1
ATOM 2508 C CA . SER A 1 318 ? 1.611 12.621 18.499 1.00 37.81 318 SER A CA 1
ATOM 2509 C C . SER A 1 318 ? 2.962 13.176 18.990 1.00 37.81 318 SER A C 1
ATOM 2511 O O . SER A 1 318 ? 3.967 13.050 18.291 1.00 37.81 318 SER A O 1
ATOM 2513 N N . ALA A 1 319 ? 3.015 13.700 20.218 1.00 34.72 319 ALA A N 1
ATOM 2514 C CA . ALA A 1 319 ? 4.282 13.960 20.895 1.00 34.72 319 ALA A CA 1
ATOM 2515 C C . ALA A 1 319 ? 5.022 12.624 21.116 1.00 34.72 319 ALA A C 1
ATOM 2517 O O . ALA A 1 319 ? 4.664 11.830 21.991 1.00 34.72 319 ALA A O 1
ATOM 2518 N N . PHE A 1 320 ? 6.035 12.346 20.292 1.00 39.62 320 PHE A N 1
ATOM 2519 C CA . PHE A 1 320 ? 6.937 11.210 20.472 1.00 39.62 320 PHE A CA 1
ATOM 2520 C C . PHE A 1 320 ? 7.982 11.558 21.528 1.00 39.62 320 PHE A C 1
ATOM 2522 O O . PHE A 1 320 ? 9.072 12.027 21.213 1.00 39.62 320 PHE A O 1
ATOM 2529 N N . CYS A 1 321 ? 7.675 11.302 22.796 1.00 35.28 321 CYS A N 1
ATOM 2530 C CA . CYS A 1 321 ? 8.707 11.305 23.825 1.00 35.28 321 CYS A CA 1
ATOM 2531 C C . CYS A 1 321 ? 9.331 9.904 23.888 1.00 35.28 321 CYS A C 1
ATOM 2533 O O . CYS A 1 321 ? 8.720 8.971 24.409 1.00 35.28 321 CYS A O 1
ATOM 2535 N N . ASN A 1 322 ? 10.549 9.749 23.354 1.00 36.16 322 ASN A N 1
ATOM 2536 C CA . ASN A 1 322 ? 11.413 8.597 23.634 1.00 36.16 322 ASN A CA 1
ATOM 2537 C C . ASN A 1 322 ? 11.824 8.649 25.115 1.00 36.16 322 ASN A C 1
ATOM 2539 O O . ASN A 1 322 ? 12.900 9.141 25.441 1.00 36.16 322 ASN A O 1
ATOM 2543 N N . LEU A 1 323 ? 10.954 8.198 26.017 1.00 37.62 323 LEU A N 1
ATOM 2544 C CA . LEU A 1 323 ? 11.247 8.183 27.449 1.00 37.62 323 LEU A CA 1
ATOM 2545 C C . LEU A 1 323 ? 11.854 6.837 27.831 1.00 37.62 323 LEU A C 1
ATOM 2547 O O . LEU A 1 323 ? 11.274 5.779 27.567 1.00 37.62 323 LEU A O 1
ATOM 2551 N N . ALA A 1 324 ? 13.018 6.879 28.477 1.00 37.19 324 ALA A N 1
ATOM 2552 C CA . ALA A 1 324 ? 13.516 5.721 29.203 1.00 37.19 324 ALA A CA 1
ATOM 2553 C C . ALA A 1 324 ? 12.593 5.457 30.414 1.00 37.19 324 ALA A C 1
ATOM 2555 O O . ALA A 1 324 ? 12.130 6.414 31.038 1.00 37.19 324 ALA A O 1
ATOM 2556 N N . PRO A 1 325 ? 12.339 4.196 30.809 1.00 40.31 325 PRO A N 1
ATOM 2557 C CA . PRO A 1 325 ? 11.527 3.869 31.982 1.00 40.31 325 PRO A CA 1
ATOM 2558 C C . PRO A 1 325 ? 11.998 4.558 33.270 1.00 40.31 325 PRO A C 1
ATOM 2560 O O . PRO A 1 325 ? 11.180 4.907 34.110 1.00 40.31 325 PRO A O 1
ATOM 2563 N N . SER A 1 326 ? 13.301 4.825 33.395 1.00 39.75 326 SER A N 1
ATOM 2564 C CA . SER A 1 326 ? 13.903 5.575 34.506 1.00 39.75 326 SER A CA 1
ATOM 2565 C C . SER A 1 326 ? 13.541 7.066 34.538 1.00 39.75 326 SER A C 1
ATOM 2567 O O . SER A 1 326 ? 13.695 7.705 35.573 1.00 39.75 326 SER A O 1
ATOM 2569 N N . GLN A 1 327 ? 13.056 7.627 33.428 1.00 39.00 327 GLN A N 1
ATOM 2570 C CA . GLN A 1 327 ? 12.578 9.011 33.327 1.00 39.00 327 GLN A CA 1
ATOM 2571 C C . GLN A 1 327 ? 11.074 9.134 33.623 1.00 39.00 327 GLN A C 1
ATOM 2573 O O . GLN A 1 327 ? 10.556 10.243 33.714 1.00 39.00 327 GLN A O 1
ATOM 2578 N N . LEU A 1 328 ? 10.375 8.008 33.798 1.00 45.62 328 LEU A N 1
ATOM 2579 C CA . LEU A 1 328 ? 8.973 7.930 34.214 1.00 45.62 328 LEU A CA 1
ATOM 2580 C C . LEU A 1 328 ? 8.874 7.769 35.743 1.00 45.62 328 LEU A C 1
ATOM 2582 O O . LEU A 1 328 ? 8.209 6.855 36.227 1.00 45.62 328 LEU A O 1
ATOM 2586 N N . GLY A 1 329 ? 9.564 8.627 36.505 1.00 35.34 329 GLY A N 1
ATOM 2587 C CA . GLY A 1 329 ? 9.297 8.782 37.944 1.00 35.34 329 GLY A CA 1
ATOM 2588 C C . GLY A 1 329 ? 7.886 9.333 38.201 1.00 35.34 329 GLY A C 1
ATOM 2589 O O . GLY A 1 329 ? 7.156 9.578 37.240 1.00 35.34 329 GLY A O 1
ATOM 2590 N N . ASP A 1 330 ? 7.523 9.561 39.473 1.00 31.09 330 ASP A N 1
ATOM 2591 C CA . ASP A 1 330 ? 6.248 10.144 39.967 1.00 31.09 330 ASP A CA 1
ATOM 2592 C C . ASP A 1 330 ? 5.981 11.595 39.479 1.00 31.09 330 ASP A C 1
ATOM 2594 O O . ASP A 1 330 ? 5.585 12.487 40.227 1.00 31.09 330 ASP A O 1
ATOM 2598 N N . ALA A 1 331 ? 6.224 11.877 38.203 1.00 29.94 331 ALA A N 1
ATOM 2599 C CA . ALA A 1 331 ? 5.885 13.118 37.546 1.00 29.94 331 ALA A CA 1
ATOM 2600 C C . ALA A 1 331 ? 4.408 13.074 37.138 1.00 29.94 331 ALA A C 1
ATOM 2602 O O . ALA A 1 331 ? 3.977 12.268 36.310 1.00 29.94 331 ALA A O 1
ATOM 2603 N N . SER A 1 332 ? 3.629 13.973 37.727 1.00 23.92 332 SER A N 1
ATOM 2604 C CA . SER A 1 332 ? 2.241 14.256 37.381 1.00 23.92 332 SER A CA 1
ATOM 2605 C C . SER A 1 332 ? 2.141 14.710 35.919 1.00 23.92 332 SER A C 1
ATOM 2607 O O . SER A 1 332 ? 2.368 15.877 35.601 1.00 23.92 332 SER A O 1
ATOM 2609 N N . PHE A 1 333 ? 1.804 13.801 35.004 1.00 30.92 333 PHE A N 1
ATOM 2610 C CA . PHE A 1 333 ? 1.494 14.164 33.621 1.00 30.92 333 PHE A CA 1
ATOM 2611 C C . PHE A 1 333 ? 0.068 14.723 33.543 1.00 30.92 333 PHE A C 1
ATOM 2613 O O . PHE A 1 333 ? -0.894 14.048 33.913 1.00 30.92 333 PHE A O 1
ATOM 2620 N N . PHE A 1 334 ? -0.090 15.937 33.012 1.00 21.67 334 PHE A N 1
ATOM 2621 C CA . PHE A 1 334 ? -1.402 16.453 32.622 1.00 21.67 334 PHE A CA 1
ATOM 2622 C C . PHE A 1 334 ? -1.878 15.716 31.365 1.00 21.67 334 PHE A C 1
ATOM 2624 O O . PHE A 1 334 ? -1.504 16.041 30.240 1.00 21.67 334 PHE A O 1
ATOM 2631 N N . VAL A 1 335 ? -2.705 14.691 31.563 1.00 26.33 335 VAL A N 1
ATOM 2632 C CA . VAL A 1 335 ? -3.379 13.966 30.485 1.00 26.33 335 VAL A CA 1
ATOM 2633 C C . VAL A 1 335 ? -4.712 14.656 30.209 1.00 26.33 335 VAL A C 1
ATOM 2635 O O . VAL A 1 335 ? -5.652 14.557 30.992 1.00 26.33 335 VAL A O 1
ATOM 2638 N N . PHE A 1 336 ? -4.817 15.368 29.088 1.00 22.72 336 PHE A N 1
ATOM 2639 C CA . PHE A 1 336 ? -6.104 15.892 28.628 1.00 22.72 336 PHE A CA 1
ATOM 2640 C C . PHE A 1 336 ? -7.013 14.733 28.212 1.00 22.72 336 PHE A C 1
ATOM 2642 O O . PHE A 1 336 ? -6.621 13.934 27.369 1.00 22.72 336 PHE A O 1
ATOM 2649 N N . PHE A 1 337 ? -8.235 14.646 28.737 1.00 24.70 337 PHE A N 1
ATOM 2650 C CA . PHE A 1 337 ? -9.250 13.683 28.292 1.00 24.70 337 PHE A CA 1
ATOM 2651 C C . PHE A 1 337 ? -10.097 14.277 27.153 1.00 24.70 337 PHE A C 1
ATOM 2653 O O . PHE A 1 337 ? -10.257 15.482 27.028 1.00 24.70 337 PHE A O 1
ATOM 2660 N N . SER A 1 338 ? -10.562 13.427 26.248 1.00 28.81 338 SER A N 1
ATOM 2661 C CA . SER A 1 338 ? -11.287 13.749 25.013 1.00 28.81 338 SER A CA 1
ATOM 2662 C C . SER A 1 338 ? -11.803 12.424 24.471 1.00 28.81 338 SER A C 1
ATOM 2664 O O . SER A 1 338 ? -11.040 11.456 24.369 1.00 28.81 338 SER A O 1
ATOM 2666 N N . PHE A 1 339 ? -13.100 12.402 24.199 1.00 30.83 339 PHE A N 1
ATOM 2667 C CA . PHE A 1 339 ? -13.869 11.277 23.691 1.00 30.83 339 PHE A CA 1
ATOM 2668 C C . PHE A 1 339 ? -14.234 11.593 22.238 1.00 30.83 339 PHE A C 1
ATOM 2670 O O . PHE A 1 339 ? -14.595 12.731 21.937 1.00 30.83 339 PHE A O 1
ATOM 2677 N N . PHE A 1 340 ? -14.145 10.613 21.337 1.00 40.56 340 PHE A N 1
ATOM 2678 C CA . PHE A 1 340 ? -14.614 10.777 19.961 1.00 40.56 340 PHE A CA 1
ATOM 2679 C C . PHE A 1 340 ? -15.977 10.092 19.819 1.00 40.56 340 PHE A C 1
ATOM 2681 O O . PHE A 1 340 ? -16.067 8.866 19.895 1.00 40.56 340 PHE A O 1
ATOM 2688 N N . ARG A 1 341 ? -17.034 10.895 19.644 1.00 29.69 341 ARG A N 1
ATOM 2689 C CA . ARG A 1 341 ? -18.404 10.437 19.379 1.00 29.69 341 ARG A CA 1
ATOM 2690 C C . ARG A 1 341 ? -18.730 10.741 17.923 1.00 29.69 341 ARG A C 1
ATOM 2692 O O . ARG A 1 341 ? -18.756 11.908 17.534 1.00 29.69 341 ARG A O 1
ATOM 2699 N N . LEU A 1 342 ? -18.958 9.700 17.127 1.00 41.91 342 LEU A N 1
ATOM 2700 C CA . LEU A 1 342 ? -19.464 9.842 15.766 1.00 41.91 342 LEU A CA 1
ATOM 2701 C C . LEU A 1 342 ? -20.971 9.585 15.790 1.00 41.91 342 LEU A C 1
ATOM 2703 O O . LEU A 1 342 ? -21.406 8.472 16.079 1.00 41.91 342 LEU A O 1
ATOM 2707 N N . THR A 1 343 ? -21.756 10.612 15.479 1.00 29.64 343 THR A N 1
ATOM 2708 C CA . THR A 1 343 ? -23.210 10.501 15.334 1.00 29.64 343 THR A CA 1
ATOM 2709 C C . THR A 1 343 ? -23.553 10.625 13.856 1.00 29.64 343 THR A C 1
ATOM 2711 O O . THR A 1 343 ? -23.266 11.646 13.233 1.00 29.64 343 THR A O 1
ATOM 2714 N N . ALA A 1 344 ? -24.161 9.585 13.293 1.00 41.34 344 ALA A N 1
ATOM 2715 C CA . ALA A 1 344 ? -24.705 9.602 11.943 1.00 41.34 344 ALA A CA 1
ATOM 2716 C C . ALA A 1 344 ? -26.231 9.542 12.026 1.00 41.34 344 ALA A C 1
ATOM 2718 O O . ALA A 1 344 ? -26.786 8.695 12.725 1.00 41.34 344 ALA A O 1
ATOM 2719 N N . ARG A 1 345 ? -26.914 10.440 11.316 1.00 28.48 345 ARG A N 1
ATOM 2720 C CA . ARG A 1 345 ? -28.371 10.433 11.186 1.00 28.48 345 ARG A CA 1
ATOM 2721 C C . ARG A 1 345 ? -28.723 10.057 9.758 1.00 28.48 345 ARG A C 1
ATOM 2723 O O . ARG A 1 345 ? -28.117 10.563 8.819 1.00 28.48 345 ARG A O 1
ATOM 2730 N N . THR A 1 346 ? -29.669 9.146 9.604 1.00 35.50 346 THR A N 1
ATOM 2731 C CA . THR A 1 346 ? -30.236 8.840 8.294 1.00 35.50 346 THR A CA 1
ATOM 2732 C C . THR A 1 346 ? -31.182 9.969 7.901 1.00 35.50 346 THR A C 1
ATOM 2734 O O . THR A 1 346 ? -32.149 10.273 8.602 1.00 35.50 346 THR A O 1
ATOM 2737 N N . ASP A 1 347 ? -30.885 10.619 6.788 1.00 33.84 347 ASP A N 1
ATOM 2738 C CA . ASP A 1 347 ? -31.785 11.578 6.158 1.00 33.84 347 ASP A CA 1
ATOM 2739 C C . ASP A 1 347 ? -32.587 10.862 5.053 1.00 33.84 347 ASP A C 1
ATOM 2741 O O . ASP A 1 347 ? -32.279 9.719 4.715 1.00 33.84 347 ASP A O 1
ATOM 2745 N N . LYS A 1 348 ? -33.683 11.486 4.601 1.00 37.03 348 LYS A N 1
ATOM 2746 C CA . LYS A 1 348 ? -34.738 10.863 3.777 1.00 37.03 348 LYS A CA 1
ATOM 2747 C C . LYS A 1 348 ? -34.246 10.121 2.536 1.00 37.03 348 LYS A C 1
ATOM 2749 O O . LYS A 1 348 ? -33.432 10.692 1.777 1.00 37.03 348 LYS A O 1
#

Secondary structure (DSSP, 8-state):
---------S------B-TTS-B-----GGG----SHHHHHHHHHIIIIIHHHHHHHHHHTTGGGGGGSS---SS--HHHHHHHHHHHH--HHHHHHHHHHHHHTTS-GGGPPP--GGGT-SS-GGG--S--EEHHHHHHHHHHHHHHHHHH--HHHHHHHHHHHHHHHHHSB-TTS-B--BTTTTEE-STT---SSS----HHHHHHHHHHHHHHHHHS--HHHHHHHHHHHHS----S--EEEETTEEP-HHHHEETTEE---S---TT-EEEEEE----EEE---TT-GGGTT-BEEE-S-----SSS-----S-----B-GGG-SS---------EEEEEE---

Sequence (348 aa):
MKALRLVLALLLPPALCLADGRPVRFIPFHQAAVMDTHWKLLLDRNRAITIPHILRMCREVGIVANFERVDVCGHEEAEPAVVRLYEATGDARWWKLAKFFVDTRGTEAGGRRKRGEFSRDHAPLFDQTEAVGQAPRATYFYSSAADIGRITGDERYYTALRRLWEDVVTRKLYLHGGIGSRHENEGFGAACELPNLTACAEVCAAVSFVMWSTRMFRLEADARYFDVIERTLYNNRAAGPPTLTVNGQPVELRNVLTSGFARLARDWRSGDMVELELPMPVRRVVARPEVKDCLGKVALQRGPSRSVRGTPSQDQGSAFCNLAPSQLGDASFFVFFSFFRLTARTDK

Mean predicted aligned error: 12.31 Å

pLDDT: mean 74.5, std 23.01, range [21.64, 97.75]

Foldseek 3Di:
DDDDDDPDDDDDDDFDDDQPRHGPDPQQPVNDDDPDPPVVVVVVCCVPPVVVVVVVVCVVVVVVCCVVAQDEDLAADQLVVLLSVCVVPVDPVSLVVSVSNLQSALPCPRNDDFPPFQSPRVHHLLPDQEFKHALLRSLSSLLNLLSSCVVPVPCSSLVSSVSHLCRCVQFAADLLLFGQQAPVGNITDDGLSHADPHGSSDPSSLVSLLSNLVSNCVVPVACVSVQSNQSSVQVADFDDDKWKDKPNHTDDQVVQDDNNDRHDDDDDDAFIKMKIWGHWDWDWDARDVSNVNRVQWTFIHTGRDDDDDDDPPVDRHGDGDRDRPVNPDPDDDPDDDDIDMDMDGHHD

Solvent-accessible surface area (backbone atoms only — not comparable to full-atom values): 19895 Å² total; per-residue (Å²): 142,81,87,80,85,80,85,77,79,91,90,76,82,85,58,56,63,47,67,76,68,44,57,53,63,86,73,54,72,91,75,58,82,73,82,53,74,67,63,35,53,54,50,51,44,36,66,74,45,51,49,57,50,52,56,49,49,35,55,75,73,46,60,60,59,57,76,79,47,61,71,66,71,73,63,48,52,64,40,44,50,32,38,53,49,17,75,76,67,71,46,64,67,32,44,52,50,22,45,50,45,53,66,48,34,28,47,56,59,78,78,38,80,68,74,28,48,62,46,57,16,64,42,32,62,77,70,43,69,65,65,48,20,24,29,36,38,47,26,30,43,50,29,25,41,41,51,45,21,63,75,69,68,44,61,63,42,52,55,28,49,49,46,28,48,50,39,35,68,74,35,46,48,47,85,56,36,29,32,14,31,32,54,95,59,44,7,39,47,58,81,30,47,60,49,81,91,60,39,42,43,41,68,63,23,29,52,27,42,38,53,22,31,56,38,47,30,72,73,45,79,37,39,72,32,51,56,48,37,42,12,42,76,48,48,22,53,76,52,55,81,65,48,42,28,50,72,84,41,78,53,68,55,86,83,29,52,50,55,80,40,77,57,84,89,72,92,84,53,66,69,44,33,39,38,40,40,42,40,38,50,82,40,84,45,67,69,62,83,74,24,64,76,40,64,79,39,45,41,66,47,42,27,72,78,81,89,86,79,94,68,95,70,88,77,80,58,80,78,82,58,87,44,49,68,87,74,65,56,99,67,87,73,89,76,83,84,66,76,53,74,50,76,49,66,40,50,85

Radius of gyration: 23.86 Å; Cα contacts (8 Å, |Δi|>4): 519; chains: 1; bounding box: 68×50×70 Å

Nearest PDB structures (foldseek):
  3wkw-assembly1_A-2  TM=9.167E-01  e=1.004E-16  Bifidobacterium longum subsp. longum JCM 1217
  3wrf-assembly1_A  TM=9.098E-01  e=1.062E-16  Bifidobacterium longum subsp. longum JCM 1217
  7exw-assembly1_A-2  TM=9.071E-01  e=2.736E-16  Bifidobacterium longum subsp. longum JCM 1217
  3wre-assembly1_A  TM=9.056E-01  e=3.234E-16  Bifidobacterium longum subsp. longum JCM 1217
  7dif-assembly1_A  TM=9.134E-01  e=5.338E-16  Bifidobacterium longum subsp. longum JCM 1217